Protein AF-A0A7V7CUY2-F1 (afdb_monomer_lite)

Foldseek 3Di:
DDDPPPDDPVRVVVVVCCVPPVVVVVVVVVVVVVVVVVVVVVVVVVVVVVVVVVVVVVVCCVVVVVVVVVVVVVVVLVVVVVVLVVVLVVVLVVVVVVVLVLQVVVLVFDQDQVRFVVSQVVAKDKFFAAADWDADPVQPFIDHDPVQPPPVPDDDDDDPDPVCNVPPDDDDDARGGDIDIDGQFQKKFWAFPQQWTPHIDGPDPQDDRDIDRVCQLCGDRVSHDNCSVVQVVADASDKDKADKDWDDFADPDDFAQTPVRCVVVVHDSDLCRGEPDFRRRSNYDYIWTWMKMKGFRDDPRDGRTMMMTTGTCSVSCSSPQFADSDPSGGDSTHDD

Structure (mmCIF, N/CA/C/O backbone):
data_AF-A0A7V7CUY2-F1
#
_entry.id   AF-A0A7V7CUY2-F1
#
loop_
_atom_site.group_PDB
_atom_site.id
_atom_site.type_symbol
_atom_site.label_atom_id
_atom_site.label_alt_id
_atom_site.label_comp_id
_atom_site.label_asym_id
_atom_site.label_entity_id
_atom_site.label_seq_id
_atom_site.pdbx_PDB_ins_code
_atom_site.Cartn_x
_atom_site.Cartn_y
_atom_site.Cartn_z
_atom_site.occupancy
_atom_site.B_iso_or_equiv
_atom_site.auth_seq_id
_atom_site.auth_comp_id
_atom_site.auth_asym_id
_atom_site.auth_atom_id
_atom_site.pdbx_PDB_model_num
ATOM 1 N N . MET A 1 1 ? 49.840 15.449 -120.517 1.00 37.75 1 MET A N 1
ATOM 2 C CA . MET A 1 1 ? 51.002 16.064 -119.841 1.00 37.75 1 MET A CA 1
ATOM 3 C C . MET A 1 1 ? 51.227 15.311 -118.534 1.00 37.75 1 MET A C 1
ATOM 5 O O . MET A 1 1 ? 50.649 15.634 -117.509 1.00 37.75 1 MET A O 1
ATOM 9 N N . THR A 1 2 ? 51.931 14.184 -118.629 1.00 39.72 2 THR A N 1
ATOM 10 C CA . THR A 1 2 ? 52.056 13.148 -117.592 1.00 39.72 2 THR A CA 1
ATOM 11 C C . THR A 1 2 ? 53.398 13.286 -116.884 1.00 39.72 2 THR A C 1
ATOM 13 O O . THR A 1 2 ? 54.435 12.914 -117.431 1.00 39.72 2 THR A O 1
ATOM 16 N N . LEU A 1 3 ? 53.385 13.822 -115.665 1.00 40.31 3 LEU A N 1
ATOM 17 C CA . LEU A 1 3 ? 54.569 13.924 -114.817 1.00 40.31 3 LEU A CA 1
ATOM 18 C C . LEU A 1 3 ? 54.798 12.575 -114.104 1.00 40.31 3 LEU A C 1
ATOM 20 O O . LEU A 1 3 ? 54.358 12.362 -112.978 1.00 40.31 3 LEU A O 1
ATOM 24 N N . HIS A 1 4 ? 55.465 11.627 -114.768 1.00 45.19 4 HIS A N 1
ATOM 25 C CA . HIS A 1 4 ? 55.911 10.381 -114.134 1.00 45.19 4 HIS A CA 1
ATOM 26 C C . HIS A 1 4 ? 57.086 10.664 -113.184 1.00 45.19 4 HIS A C 1
ATOM 28 O O . HIS A 1 4 ? 58.250 10.605 -113.577 1.00 45.19 4 HIS A O 1
ATOM 34 N N . HIS A 1 5 ? 56.797 10.925 -111.909 1.00 55.66 5 HIS A N 1
ATOM 35 C CA . HIS A 1 5 ? 57.797 10.795 -110.850 1.00 55.66 5 HIS A CA 1
ATOM 36 C C . HIS A 1 5 ? 58.125 9.303 -110.665 1.00 55.66 5 HIS A C 1
ATOM 38 O O . HIS A 1 5 ? 57.345 8.538 -110.095 1.00 55.66 5 HIS A O 1
ATOM 44 N N . ARG A 1 6 ? 59.275 8.853 -111.188 1.00 59.69 6 ARG A N 1
ATOM 45 C CA . ARG A 1 6 ? 59.788 7.492 -110.959 1.00 59.69 6 ARG A CA 1
ATOM 46 C C . ARG A 1 6 ? 60.284 7.377 -109.518 1.00 59.69 6 ARG A C 1
ATOM 48 O O . ARG A 1 6 ? 61.424 7.702 -109.207 1.00 59.69 6 ARG A O 1
ATOM 55 N N . VAL A 1 7 ? 59.411 6.892 -108.643 1.00 62.34 7 VAL A N 1
ATOM 56 C CA . VAL A 1 7 ? 59.736 6.495 -107.268 1.00 62.34 7 VAL A CA 1
ATOM 57 C C . VAL A 1 7 ? 60.851 5.434 -107.298 1.00 62.34 7 VAL A C 1
ATOM 59 O O . VAL A 1 7 ? 60.673 4.365 -107.889 1.00 62.34 7 VAL A O 1
ATOM 62 N N . GLY A 1 8 ? 62.008 5.731 -106.695 1.00 75.81 8 GLY A N 1
ATOM 63 C CA . GLY A 1 8 ? 63.162 4.822 -106.644 1.00 75.81 8 GLY A CA 1
ATOM 64 C C . GLY A 1 8 ? 62.861 3.507 -105.906 1.00 75.81 8 GLY A C 1
ATOM 65 O O . GLY A 1 8 ? 62.002 3.462 -105.028 1.00 75.81 8 GLY A O 1
ATOM 66 N N . ILE A 1 9 ? 63.583 2.425 -106.232 1.00 76.25 9 ILE A N 1
ATOM 67 C CA . ILE A 1 9 ? 63.373 1.067 -105.673 1.00 76.25 9 ILE A CA 1
ATOM 68 C C . ILE A 1 9 ? 63.344 1.054 -104.133 1.00 76.25 9 ILE A C 1
ATOM 70 O O . ILE A 1 9 ? 62.502 0.379 -103.542 1.00 76.25 9 ILE A O 1
ATOM 74 N N . ARG A 1 10 ? 64.190 1.862 -103.476 1.00 77.00 10 ARG A N 1
ATOM 75 C CA . ARG A 1 10 ? 64.196 2.023 -102.009 1.00 77.00 10 ARG A CA 1
ATOM 76 C C . ARG A 1 10 ? 62.855 2.535 -101.472 1.00 77.00 10 ARG A C 1
ATOM 78 O O . ARG A 1 10 ? 62.354 2.001 -100.493 1.00 77.00 10 ARG A O 1
ATOM 85 N N . ALA A 1 11 ? 62.238 3.508 -102.139 1.00 80.44 11 ALA A N 1
ATOM 86 C CA . ALA A 1 11 ? 60.949 4.055 -101.726 1.00 80.44 11 ALA A CA 1
ATOM 87 C C . ALA A 1 11 ? 59.787 3.068 -101.957 1.00 80.44 11 ALA A C 1
ATOM 89 O O . ALA A 1 11 ? 58.874 3.021 -101.141 1.00 80.44 11 ALA A O 1
ATOM 90 N N . LYS A 1 12 ? 59.843 2.211 -102.991 1.00 79.75 12 LYS A N 1
ATOM 91 C CA . LYS A 1 12 ? 58.858 1.124 -103.186 1.00 79.75 12 LYS A CA 1
ATOM 92 C C . LYS A 1 12 ? 58.955 0.036 -102.109 1.00 79.75 12 LYS A C 1
ATOM 94 O O . LYS A 1 12 ? 57.924 -0.415 -101.619 1.00 79.75 12 LYS A O 1
ATOM 99 N N . LEU A 1 13 ? 60.172 -0.358 -101.720 1.00 80.56 13 LEU A N 1
ATOM 100 C CA . LEU A 1 13 ? 60.393 -1.322 -100.632 1.00 80.56 13 LEU A CA 1
ATOM 101 C C . LEU A 1 13 ? 59.949 -0.761 -99.272 1.00 80.56 13 LEU A C 1
ATOM 103 O O . LEU A 1 13 ? 59.280 -1.464 -98.519 1.00 80.56 13 LEU A O 1
ATOM 107 N N . ILE A 1 14 ? 60.244 0.516 -98.992 1.00 83.88 14 ILE A N 1
ATOM 108 C CA . ILE A 1 14 ? 59.752 1.216 -97.793 1.00 83.88 14 ILE A CA 1
ATOM 109 C C . ILE A 1 14 ? 58.218 1.281 -97.797 1.00 83.88 14 ILE A C 1
ATOM 111 O O . ILE A 1 14 ? 57.601 0.992 -96.778 1.00 83.88 14 ILE A O 1
ATOM 115 N N . LEU A 1 15 ? 57.588 1.588 -98.937 1.00 85.06 15 LEU A N 1
ATOM 116 C CA . LEU A 1 15 ? 56.128 1.652 -99.050 1.00 85.06 15 LEU A CA 1
ATOM 117 C C . LEU A 1 15 ? 55.466 0.294 -98.771 1.00 85.06 15 LEU A C 1
ATOM 119 O O . LEU A 1 15 ? 54.520 0.233 -97.993 1.00 85.06 15 LEU A O 1
ATOM 123 N N . ILE A 1 16 ? 55.978 -0.796 -99.353 1.00 85.69 16 ILE A N 1
ATOM 124 C CA . ILE A 1 16 ? 55.469 -2.158 -99.111 1.00 85.69 16 ILE A CA 1
ATOM 125 C C . ILE A 1 16 ? 55.647 -2.559 -97.640 1.00 85.69 16 ILE A C 1
ATOM 127 O O . ILE A 1 16 ? 54.729 -3.119 -97.043 1.00 85.69 16 ILE A O 1
ATOM 131 N N . PHE A 1 17 ? 56.790 -2.232 -97.028 1.00 88.44 17 PHE A N 1
ATOM 132 C CA . PHE A 1 17 ? 57.025 -2.474 -95.603 1.00 88.44 17 PHE A CA 1
ATOM 133 C C . PHE A 1 17 ? 56.037 -1.698 -94.720 1.00 88.44 17 PHE A C 1
ATOM 135 O O . PHE A 1 17 ? 55.445 -2.268 -93.803 1.00 88.44 17 PHE A O 1
ATOM 142 N N . VAL A 1 18 ? 55.794 -0.419 -95.023 1.00 87.69 18 VAL A N 1
ATOM 143 C CA . VAL A 1 18 ? 54.805 0.402 -94.311 1.00 87.69 18 VAL A CA 1
ATOM 144 C C . VAL A 1 18 ? 53.401 -0.189 -94.451 1.00 87.69 18 VAL A C 1
ATOM 146 O O . VAL A 1 18 ? 52.684 -0.301 -93.460 1.00 87.69 18 VAL A O 1
ATOM 149 N N . LEU A 1 19 ? 53.027 -0.634 -95.649 1.00 88.31 19 LEU A N 1
ATOM 150 C CA . LEU A 1 19 ? 51.681 -1.124 -95.944 1.00 88.31 19 LEU A CA 1
ATOM 151 C C . LEU A 1 19 ? 51.395 -2.498 -95.316 1.00 88.31 19 LEU A C 1
ATOM 153 O O . LEU A 1 19 ? 50.297 -2.719 -94.819 1.00 88.31 19 LEU A O 1
ATOM 157 N N . ILE A 1 20 ? 52.384 -3.399 -95.281 1.00 88.94 20 ILE A N 1
ATOM 158 C CA . ILE A 1 20 ? 52.226 -4.761 -94.737 1.00 88.94 20 ILE A CA 1
ATOM 159 C C . ILE A 1 20 ? 52.474 -4.825 -93.225 1.00 88.94 20 ILE A C 1
ATOM 161 O O . ILE A 1 20 ? 51.866 -5.645 -92.540 1.00 88.94 20 ILE A O 1
ATOM 165 N N . LYS A 1 21 ? 53.382 -4.007 -92.678 1.00 89.94 21 LYS A N 1
ATOM 166 C CA . LYS A 1 21 ? 53.767 -4.083 -91.256 1.00 89.94 21 LYS A CA 1
ATOM 167 C C . LYS A 1 21 ? 53.279 -2.893 -90.446 1.00 89.94 21 LYS A C 1
ATOM 169 O O . LYS A 1 21 ? 52.635 -3.097 -89.424 1.00 89.94 21 LYS A O 1
ATOM 174 N N . VAL A 1 22 ? 53.578 -1.669 -90.879 1.00 90.00 22 VAL A N 1
ATOM 175 C CA . VAL A 1 22 ? 53.345 -0.467 -90.058 1.00 90.00 22 VAL A CA 1
ATOM 176 C C . VAL A 1 22 ? 51.855 -0.146 -89.949 1.00 90.00 22 VAL A C 1
ATOM 178 O O . VAL A 1 22 ? 51.365 0.063 -88.843 1.00 90.00 22 VAL A O 1
ATOM 181 N N . ILE A 1 23 ? 51.115 -0.163 -91.062 1.00 90.38 23 ILE A N 1
ATOM 182 C CA . ILE A 1 23 ? 49.674 0.129 -91.061 1.00 90.38 23 ILE A CA 1
ATOM 183 C C . ILE A 1 23 ? 48.893 -0.907 -90.230 1.00 90.38 23 ILE A C 1
ATOM 185 O O . ILE A 1 23 ? 48.158 -0.487 -89.335 1.00 90.38 23 ILE A O 1
ATOM 189 N N . PRO A 1 24 ? 49.063 -2.234 -90.420 1.00 92.19 24 PRO A N 1
ATOM 190 C CA . PRO A 1 24 ? 48.364 -3.219 -89.595 1.00 92.19 24 PRO A CA 1
ATOM 191 C C . PRO A 1 24 ? 48.727 -3.129 -88.111 1.00 92.19 24 PRO A C 1
ATOM 193 O O . PRO A 1 24 ? 47.848 -3.270 -87.267 1.00 92.19 24 PRO A O 1
ATOM 196 N N . LEU A 1 25 ? 49.990 -2.838 -87.777 1.00 92.25 25 LEU A N 1
ATOM 197 C CA . LEU A 1 25 ? 50.420 -2.666 -86.388 1.00 92.25 25 LEU A CA 1
ATOM 198 C C . LEU A 1 25 ? 49.761 -1.441 -85.732 1.00 92.25 25 LEU A C 1
ATOM 200 O O . LEU A 1 25 ? 49.291 -1.539 -84.602 1.00 92.25 25 LEU A O 1
ATOM 204 N N . LEU A 1 26 ? 49.677 -0.308 -86.438 1.00 91.19 26 LEU A N 1
ATOM 205 C CA . LEU A 1 26 ? 48.997 0.896 -85.947 1.00 91.19 26 LEU A CA 1
ATOM 206 C C . LEU A 1 26 ? 47.483 0.686 -85.802 1.00 91.19 26 LEU A C 1
ATOM 208 O O . LEU A 1 26 ? 46.893 1.160 -84.832 1.00 91.19 26 LEU A O 1
ATOM 212 N N . LEU A 1 27 ? 46.857 -0.057 -86.721 1.00 91.88 27 LEU A N 1
ATOM 213 C CA . LEU A 1 27 ? 45.443 -0.430 -86.619 1.00 91.88 27 LEU A CA 1
ATOM 214 C C . LEU A 1 27 ? 45.184 -1.351 -85.421 1.00 91.88 27 LEU A C 1
ATOM 216 O O . LEU A 1 27 ? 44.232 -1.120 -84.678 1.00 91.88 27 LEU A O 1
ATOM 220 N N . LEU A 1 28 ? 46.047 -2.346 -85.190 1.00 92.25 28 LEU A N 1
ATOM 221 C CA . LEU A 1 28 ? 45.974 -3.216 -84.013 1.00 92.25 28 LEU A CA 1
ATOM 222 C C . LEU A 1 28 ? 46.187 -2.431 -82.717 1.00 92.25 28 LEU A C 1
ATOM 224 O O . LEU A 1 28 ? 45.439 -2.631 -81.764 1.00 92.25 28 LEU A O 1
ATOM 228 N N . ALA A 1 29 ? 47.146 -1.503 -82.690 1.00 92.31 29 ALA A N 1
ATOM 229 C CA . ALA A 1 29 ? 47.368 -0.625 -81.545 1.00 92.31 29 ALA A CA 1
ATOM 230 C C . ALA A 1 29 ? 46.142 0.262 -81.265 1.00 92.31 29 ALA A C 1
ATOM 232 O O . ALA A 1 29 ? 45.712 0.373 -80.119 1.00 92.31 29 ALA A O 1
ATOM 233 N N . GLY A 1 30 ? 45.526 0.837 -82.304 1.00 92.69 30 GLY A N 1
ATOM 234 C CA . GLY A 1 30 ? 44.301 1.632 -82.177 1.00 92.69 30 GLY A CA 1
ATOM 235 C C . GLY A 1 30 ? 43.088 0.812 -81.726 1.00 92.69 30 GLY A C 1
ATOM 236 O O . GLY A 1 30 ? 42.302 1.276 -80.898 1.00 92.69 30 GLY A O 1
ATOM 237 N N . PHE A 1 31 ? 42.946 -0.419 -82.224 1.00 94.56 31 PHE A N 1
ATOM 238 C CA . PHE A 1 31 ? 41.909 -1.354 -81.784 1.00 94.56 31 PHE A CA 1
ATOM 239 C C . PHE A 1 31 ? 42.102 -1.755 -80.319 1.00 94.56 31 PHE A C 1
ATOM 241 O O . PHE A 1 31 ? 41.162 -1.650 -79.536 1.00 94.56 31 PHE A O 1
ATOM 248 N N . ALA A 1 32 ? 43.322 -2.138 -79.931 1.00 93.50 32 ALA A N 1
ATOM 249 C CA . ALA A 1 32 ? 43.659 -2.486 -78.554 1.00 93.50 32 ALA A CA 1
ATOM 250 C C . ALA A 1 32 ? 43.428 -1.305 -77.600 1.00 93.50 32 ALA A C 1
ATOM 252 O O . ALA A 1 32 ? 42.868 -1.487 -76.524 1.00 93.50 32 ALA A O 1
ATOM 253 N N . TRP A 1 33 ? 43.773 -0.082 -78.016 1.00 93.31 33 TRP A N 1
ATOM 254 C CA . TRP A 1 33 ? 43.511 1.133 -77.244 1.00 93.31 33 TRP A CA 1
ATOM 255 C C . TRP A 1 33 ? 42.011 1.379 -77.036 1.00 93.31 33 TRP A C 1
ATOM 257 O O . TRP A 1 33 ? 41.574 1.623 -75.913 1.00 93.31 33 TRP A O 1
ATOM 267 N N . LYS A 1 34 ? 41.195 1.265 -78.095 1.00 93.12 34 LYS A N 1
ATOM 268 C CA . LYS A 1 34 ? 39.731 1.380 -77.978 1.00 93.12 34 LYS A CA 1
ATOM 269 C C . LYS A 1 34 ? 39.133 0.278 -77.106 1.00 93.12 34 LYS A C 1
ATOM 271 O O . LYS A 1 34 ? 38.266 0.573 -76.289 1.00 93.12 34 LYS A O 1
ATOM 276 N N . ALA A 1 35 ? 39.601 -0.960 -77.255 1.00 89.94 35 ALA A N 1
ATOM 277 C CA . ALA A 1 35 ? 39.162 -2.087 -76.438 1.00 89.94 35 ALA A CA 1
ATOM 278 C C . ALA A 1 35 ? 39.508 -1.874 -74.956 1.00 89.94 35 ALA A C 1
ATOM 280 O O . ALA A 1 35 ? 38.660 -2.103 -74.098 1.00 89.94 35 ALA A O 1
ATOM 281 N N . GLN A 1 36 ? 40.703 -1.356 -74.659 1.00 91.00 36 GLN A N 1
ATOM 282 C CA . GLN A 1 36 ? 41.127 -1.032 -73.298 1.00 91.00 36 GLN A CA 1
ATOM 283 C C . GLN A 1 36 ? 40.290 0.099 -72.688 1.00 91.00 36 GLN A C 1
ATOM 285 O O . GLN A 1 36 ? 39.872 -0.012 -71.540 1.00 91.00 36 GLN A O 1
ATOM 290 N N . LEU A 1 37 ? 40.005 1.167 -73.445 1.00 91.25 37 LEU A N 1
ATOM 291 C CA . LEU A 1 37 ? 39.146 2.264 -72.983 1.00 91.25 37 LEU A CA 1
ATOM 292 C C . LEU A 1 37 ? 37.708 1.799 -72.720 1.00 91.25 37 LEU A C 1
ATOM 294 O O . LEU A 1 37 ? 37.117 2.188 -71.715 1.00 91.25 37 LEU A O 1
ATOM 298 N N . TRP A 1 38 ? 37.156 0.954 -73.594 1.00 92.00 38 TRP A N 1
ATOM 299 C CA . TRP A 1 38 ? 35.817 0.391 -73.420 1.00 92.00 38 TRP A CA 1
ATOM 300 C C . TRP A 1 38 ? 35.745 -0.544 -72.208 1.00 92.00 38 TRP A C 1
ATOM 302 O O . TRP A 1 38 ? 34.853 -0.403 -71.375 1.00 92.00 38 TRP A O 1
ATOM 312 N N . LEU A 1 39 ? 36.721 -1.445 -72.058 1.00 90.44 39 LEU A N 1
ATOM 313 C CA . LEU A 1 39 ? 36.801 -2.346 -70.910 1.00 90.44 39 LEU A CA 1
ATOM 314 C C . LEU A 1 39 ? 36.972 -1.569 -69.600 1.00 90.44 39 LEU A C 1
ATOM 316 O O . LEU A 1 39 ? 36.293 -1.868 -68.623 1.00 90.44 39 LEU A O 1
ATOM 320 N N . ALA A 1 40 ? 37.837 -0.552 -69.579 1.00 87.62 40 ALA A N 1
ATOM 321 C CA . ALA A 1 40 ? 38.036 0.296 -68.408 1.00 87.62 40 ALA A CA 1
ATOM 322 C C . ALA A 1 40 ? 36.750 1.042 -68.019 1.00 87.62 40 ALA A C 1
ATOM 324 O O . ALA A 1 40 ? 36.415 1.088 -66.837 1.00 87.62 40 ALA A O 1
ATOM 325 N N . ALA A 1 41 ? 36.007 1.574 -68.996 1.00 89.56 41 ALA A N 1
ATOM 326 C CA . ALA A 1 41 ? 34.723 2.225 -68.751 1.00 89.56 41 ALA A CA 1
ATOM 327 C C . ALA A 1 41 ? 33.687 1.244 -68.174 1.00 89.56 41 ALA A C 1
ATOM 329 O O . ALA A 1 41 ? 33.095 1.531 -67.136 1.00 89.56 41 ALA A O 1
ATOM 330 N N . GLN A 1 42 ? 33.544 0.057 -68.776 1.00 91.19 42 GLN A N 1
ATOM 331 C CA . GLN A 1 42 ? 32.582 -0.956 -68.336 1.00 91.19 42 GLN A CA 1
ATOM 332 C C . GLN A 1 42 ? 32.910 -1.517 -66.945 1.00 91.19 42 GLN A C 1
ATOM 334 O O . GLN A 1 42 ? 32.024 -1.689 -66.110 1.00 91.19 42 GLN A O 1
ATOM 339 N N . VAL A 1 43 ? 34.187 -1.808 -66.674 1.00 90.06 43 VAL A N 1
ATOM 340 C CA . VAL A 1 43 ? 34.638 -2.289 -65.360 1.00 90.06 43 VAL A CA 1
ATOM 341 C C . VAL A 1 43 ? 34.445 -1.203 -64.306 1.00 90.06 43 VAL A C 1
ATOM 343 O O . VAL A 1 43 ? 33.954 -1.509 -63.226 1.00 90.06 43 VAL A O 1
ATOM 346 N N . SER A 1 44 ? 34.769 0.055 -64.616 1.00 90.81 44 SER A N 1
ATOM 347 C CA . SER A 1 44 ? 34.552 1.180 -63.700 1.00 90.81 44 SER A CA 1
ATOM 348 C C . SER A 1 44 ? 33.074 1.333 -63.336 1.00 90.81 44 SER A C 1
ATOM 350 O O . SER A 1 44 ? 32.733 1.381 -62.156 1.00 90.81 44 SER A O 1
ATOM 352 N N . GLU A 1 45 ? 32.180 1.320 -64.327 1.00 91.25 45 GLU A N 1
ATOM 353 C CA . GLU A 1 45 ? 30.737 1.429 -64.104 1.00 91.25 45 GLU A CA 1
ATOM 354 C C . GLU A 1 45 ? 30.192 0.258 -63.276 1.00 91.25 45 GLU A C 1
ATOM 356 O O . GLU A 1 45 ? 29.482 0.472 -62.291 1.00 91.25 45 GLU A O 1
ATOM 361 N N . ASN A 1 46 ? 30.600 -0.973 -63.599 1.00 90.06 46 ASN A N 1
ATOM 362 C CA . ASN A 1 46 ?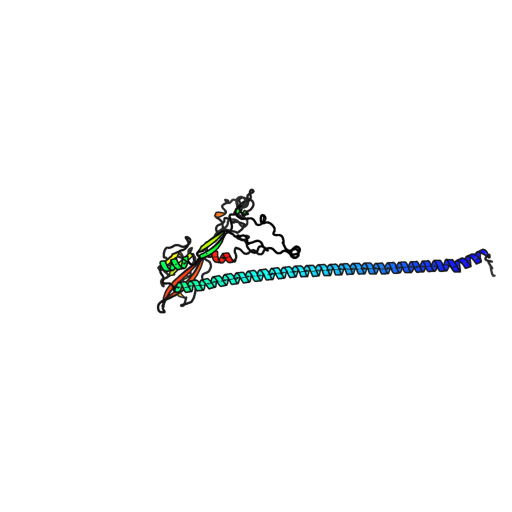 30.221 -2.163 -62.839 1.00 90.06 46 ASN A CA 1
ATOM 363 C C . ASN A 1 46 ? 30.739 -2.119 -61.393 1.00 90.06 46 ASN A C 1
ATOM 365 O O . ASN A 1 46 ? 30.003 -2.465 -60.472 1.00 90.06 46 ASN A O 1
ATOM 369 N N . VAL A 1 47 ? 31.981 -1.677 -61.166 1.00 88.06 47 VAL A N 1
ATOM 370 C CA . VAL A 1 47 ? 32.569 -1.555 -59.820 1.00 88.06 47 VAL A CA 1
ATOM 371 C C . VAL A 1 47 ? 31.858 -0.468 -59.014 1.00 88.06 47 VAL A C 1
ATOM 373 O O . VAL A 1 47 ? 31.555 -0.682 -57.839 1.00 88.06 47 VAL A O 1
ATOM 376 N N . ILE A 1 48 ? 31.528 0.672 -59.629 1.00 90.69 48 ILE A N 1
ATOM 377 C CA . ILE A 1 48 ? 30.769 1.751 -58.981 1.00 90.69 48 ILE A CA 1
ATOM 378 C C . ILE A 1 48 ? 29.356 1.271 -58.627 1.00 90.69 48 ILE A C 1
ATOM 380 O O . ILE A 1 48 ? 28.909 1.476 -57.496 1.00 90.69 48 ILE A O 1
ATOM 384 N N . GLY A 1 49 ? 28.669 0.600 -59.557 1.00 89.88 49 GLY A N 1
ATOM 385 C CA . GLY A 1 49 ? 27.337 0.032 -59.338 1.00 89.88 49 GLY A CA 1
ATOM 386 C C . GLY A 1 49 ? 27.329 -1.037 -58.244 1.00 89.88 49 GLY A C 1
ATOM 387 O O . GLY A 1 49 ? 26.519 -0.975 -57.323 1.00 89.88 49 GLY A O 1
ATOM 388 N N . MET A 1 50 ? 28.288 -1.965 -58.275 1.00 88.88 50 MET A N 1
ATOM 389 C CA . MET A 1 50 ? 28.451 -2.997 -57.249 1.00 88.88 50 MET A CA 1
ATOM 390 C C . MET A 1 50 ? 28.739 -2.380 -55.873 1.00 88.88 50 MET A C 1
ATOM 392 O O . MET A 1 50 ? 28.133 -2.787 -54.886 1.00 88.88 50 MET A O 1
ATOM 396 N N . THR A 1 51 ? 29.605 -1.364 -55.797 1.00 91.19 51 THR A N 1
ATOM 397 C CA . THR A 1 51 ? 29.911 -0.659 -54.539 1.00 91.19 51 THR A CA 1
ATOM 398 C C . THR A 1 51 ? 28.684 0.062 -53.986 1.00 91.19 51 THR A C 1
ATOM 400 O O . THR A 1 51 ? 28.430 0.006 -52.782 1.00 91.19 51 THR A O 1
ATOM 403 N N . ARG A 1 52 ? 27.887 0.702 -54.852 1.00 92.25 52 ARG A N 1
ATOM 404 C CA . ARG A 1 52 ? 26.629 1.352 -54.460 1.00 92.25 52 ARG A CA 1
ATOM 405 C C . ARG A 1 52 ? 25.622 0.336 -53.923 1.00 92.25 52 ARG A C 1
ATOM 407 O O . ARG A 1 52 ? 25.115 0.540 -52.828 1.00 92.25 52 ARG A O 1
ATOM 414 N N . ASN A 1 53 ? 25.407 -0.771 -54.633 1.00 93.31 53 ASN A N 1
ATOM 415 C CA . ASN A 1 53 ? 24.475 -1.820 -54.213 1.00 93.31 53 ASN A CA 1
ATOM 416 C C . ASN A 1 53 ? 24.922 -2.500 -52.910 1.00 93.31 53 ASN A C 1
ATOM 418 O O . ASN A 1 53 ? 24.092 -2.792 -52.053 1.00 93.31 53 ASN A O 1
ATOM 422 N N . MET A 1 54 ? 26.228 -2.736 -52.728 1.00 90.44 54 MET A N 1
ATOM 423 C CA . MET A 1 54 ? 26.769 -3.261 -51.467 1.00 90.44 54 MET A CA 1
ATOM 424 C C . MET A 1 54 ? 26.528 -2.292 -50.312 1.00 90.44 54 MET A C 1
ATOM 426 O O . MET A 1 54 ? 26.115 -2.726 -49.239 1.00 90.44 54 MET A O 1
ATOM 430 N N . ARG A 1 55 ? 26.744 -0.988 -50.528 1.00 92.56 55 ARG A N 1
ATOM 431 C CA . ARG A 1 55 ? 26.463 0.038 -49.520 1.00 92.56 55 ARG A CA 1
ATOM 432 C C . ARG A 1 55 ? 24.976 0.102 -49.180 1.00 92.56 55 ARG A C 1
ATOM 434 O O . ARG A 1 55 ? 24.640 0.084 -48.006 1.00 92.56 55 ARG A O 1
ATOM 441 N N . GLU A 1 56 ? 24.104 0.119 -50.182 1.00 94.00 56 GLU A N 1
ATOM 442 C CA . GLU A 1 56 ? 22.650 0.129 -49.993 1.00 94.00 56 GLU A CA 1
ATOM 443 C C . GLU A 1 56 ? 22.173 -1.125 -49.249 1.00 94.00 56 GLU A C 1
ATOM 445 O O . GLU A 1 56 ? 21.422 -1.028 -48.285 1.00 94.00 56 GLU A O 1
ATOM 450 N N . THR A 1 57 ? 22.678 -2.305 -49.617 1.00 92.62 57 THR A N 1
ATOM 451 C CA . THR A 1 57 ? 22.364 -3.560 -48.917 1.00 92.62 57 THR A CA 1
ATOM 452 C C . THR A 1 57 ? 22.858 -3.524 -47.472 1.00 92.62 57 THR A C 1
ATOM 454 O O . THR A 1 57 ? 22.131 -3.930 -46.568 1.00 92.62 57 THR A O 1
ATOM 457 N N . ALA A 1 58 ? 24.071 -3.020 -47.231 1.00 89.88 58 ALA A N 1
ATOM 458 C CA . ALA A 1 58 ? 24.608 -2.870 -45.883 1.00 89.88 58 ALA A CA 1
ATOM 459 C C . ALA A 1 58 ? 23.772 -1.890 -45.047 1.00 89.88 58 ALA A C 1
ATOM 461 O O . ALA A 1 58 ? 23.479 -2.189 -43.894 1.00 89.88 58 ALA A O 1
ATOM 462 N N . GLU A 1 59 ? 23.341 -0.765 -45.624 1.00 92.31 59 GLU A N 1
ATOM 463 C CA . GLU A 1 59 ? 22.460 0.209 -44.970 1.00 92.31 59 GLU A CA 1
ATOM 464 C C . GLU A 1 59 ? 21.078 -0.396 -44.670 1.00 92.31 59 GLU A C 1
ATOM 466 O O . GLU A 1 59 ? 20.587 -0.258 -43.551 1.00 92.31 59 GLU A O 1
ATOM 471 N N . ILE A 1 60 ? 20.477 -1.135 -45.610 1.00 92.06 60 ILE A N 1
ATOM 472 C CA . ILE A 1 60 ? 19.195 -1.829 -45.408 1.00 92.06 60 ILE A CA 1
ATOM 473 C C . ILE A 1 60 ? 19.316 -2.870 -44.296 1.00 92.06 60 ILE A C 1
ATOM 475 O O . ILE A 1 60 ? 18.511 -2.849 -43.370 1.00 92.06 60 ILE A O 1
ATOM 479 N N . VAL A 1 61 ? 20.319 -3.752 -44.354 1.00 92.19 61 VAL A N 1
ATOM 480 C CA . VAL A 1 61 ? 20.520 -4.809 -43.351 1.00 92.19 61 VAL A CA 1
ATOM 481 C C . VAL A 1 61 ? 20.830 -4.207 -41.986 1.00 92.19 61 VAL A C 1
ATOM 483 O O . VAL A 1 61 ? 20.274 -4.660 -40.986 1.00 92.19 61 VAL A O 1
ATOM 486 N N . ALA A 1 62 ? 21.679 -3.179 -41.918 1.00 89.44 62 ALA A N 1
ATOM 487 C CA . ALA A 1 62 ? 21.994 -2.508 -40.663 1.00 89.44 62 ALA A CA 1
ATOM 488 C C . ALA A 1 62 ? 20.743 -1.861 -40.057 1.00 89.44 62 ALA A C 1
ATOM 490 O O . ALA A 1 62 ? 20.438 -2.103 -38.888 1.00 89.44 62 ALA A O 1
ATOM 491 N N . ASN A 1 63 ? 19.976 -1.107 -40.850 1.00 91.00 63 ASN A N 1
ATOM 492 C CA . ASN A 1 63 ? 18.770 -0.431 -40.378 1.00 91.00 63 ASN A CA 1
ATOM 493 C C . ASN A 1 63 ? 17.660 -1.424 -40.010 1.00 91.00 63 ASN A C 1
ATOM 495 O O . ASN A 1 63 ? 17.025 -1.266 -38.968 1.00 91.00 63 ASN A O 1
ATOM 499 N N . SER A 1 64 ? 17.443 -2.474 -40.808 1.00 90.81 64 SER A N 1
ATOM 500 C CA . SER A 1 64 ? 16.416 -3.483 -40.534 1.00 90.81 64 SER A CA 1
ATOM 501 C C . SER A 1 64 ? 16.765 -4.328 -39.315 1.00 90.81 64 SER A C 1
ATOM 503 O O . SER A 1 64 ? 15.896 -4.599 -38.494 1.00 90.81 64 SER A O 1
ATOM 505 N N . THR A 1 65 ? 18.032 -4.726 -39.167 1.00 90.62 65 THR A N 1
ATOM 506 C CA . THR A 1 65 ? 18.483 -5.535 -38.025 1.00 90.62 65 THR A CA 1
ATOM 507 C C . THR A 1 65 ? 18.460 -4.716 -36.746 1.00 90.62 65 THR A C 1
ATOM 509 O O . THR A 1 65 ? 17.961 -5.195 -35.732 1.00 90.62 65 THR A O 1
ATOM 512 N N . THR A 1 66 ? 18.929 -3.466 -36.797 1.00 91.62 66 THR A N 1
ATOM 513 C CA . THR A 1 66 ? 18.880 -2.562 -35.642 1.00 91.62 66 THR A CA 1
ATOM 514 C C . THR A 1 66 ? 17.435 -2.293 -35.245 1.00 91.62 66 THR A C 1
ATOM 516 O O . THR A 1 66 ? 17.091 -2.496 -34.089 1.00 91.62 66 THR A O 1
ATOM 519 N N . GLY A 1 67 ? 16.565 -1.939 -36.198 1.00 91.88 67 GLY A N 1
ATOM 520 C CA . GLY A 1 67 ? 15.149 -1.689 -35.923 1.00 91.88 67 GLY A CA 1
ATOM 521 C C . GLY A 1 67 ? 14.399 -2.922 -35.407 1.00 91.88 67 GLY A C 1
ATOM 522 O O . GLY A 1 67 ? 13.567 -2.811 -34.509 1.00 91.88 67 GLY A O 1
ATOM 523 N N . ALA A 1 68 ? 14.700 -4.113 -35.931 1.00 91.50 68 ALA A N 1
ATOM 524 C CA . ALA A 1 68 ? 14.119 -5.359 -35.434 1.00 91.50 68 ALA A CA 1
ATOM 525 C C . ALA A 1 68 ? 14.614 -5.696 -34.020 1.00 91.50 68 ALA A C 1
ATOM 527 O O . ALA A 1 68 ? 13.818 -6.125 -33.188 1.00 91.50 68 ALA A O 1
ATOM 528 N N . ALA A 1 69 ? 15.900 -5.476 -33.734 1.00 93.12 69 ALA A N 1
ATOM 529 C CA . ALA A 1 69 ? 16.479 -5.710 -32.416 1.00 93.12 69 ALA A CA 1
ATOM 530 C C . ALA A 1 69 ? 15.938 -4.728 -31.370 1.00 93.12 69 ALA A C 1
ATOM 532 O O . ALA A 1 69 ? 15.551 -5.164 -30.289 1.00 93.12 69 ALA A O 1
ATOM 533 N N . THR A 1 70 ? 15.848 -3.430 -31.690 1.00 92.75 70 THR A N 1
ATOM 534 C CA . THR A 1 70 ? 15.249 -2.435 -30.786 1.00 92.75 70 THR A CA 1
ATOM 535 C C . THR A 1 70 ? 13.792 -2.773 -30.521 1.00 92.75 70 THR A C 1
ATOM 537 O O . THR A 1 70 ? 13.393 -2.851 -29.368 1.00 92.75 70 THR A O 1
ATOM 540 N N . LYS A 1 71 ? 13.023 -3.101 -31.567 1.00 94.12 71 LYS A N 1
ATOM 541 C CA . LYS A 1 71 ? 11.624 -3.499 -31.409 1.00 94.12 71 LYS A CA 1
ATOM 542 C C . LYS A 1 71 ? 11.470 -4.746 -30.537 1.00 94.12 71 LYS A C 1
ATOM 544 O O . LYS A 1 71 ? 10.615 -4.766 -29.664 1.00 94.12 71 LYS A O 1
ATOM 549 N N . ALA A 1 72 ? 12.293 -5.772 -30.748 1.00 94.12 72 ALA A N 1
ATOM 550 C CA . ALA A 1 72 ? 12.243 -6.987 -29.940 1.00 94.12 72 ALA A CA 1
ATOM 551 C C . ALA A 1 72 ? 12.587 -6.719 -28.463 1.00 94.12 72 ALA A C 1
ATOM 553 O O . ALA A 1 72 ? 11.968 -7.306 -27.578 1.00 94.12 72 ALA A O 1
ATOM 554 N N . LEU A 1 73 ? 13.549 -5.829 -28.193 1.00 91.12 73 LEU A N 1
ATOM 555 C CA . LEU A 1 73 ? 13.891 -5.401 -26.834 1.00 91.12 73 LEU A CA 1
ATOM 556 C C . LEU A 1 73 ? 12.756 -4.598 -26.189 1.00 91.12 73 LEU A C 1
ATOM 558 O O . LEU A 1 73 ? 12.399 -4.879 -25.046 1.00 91.12 73 LEU A O 1
ATOM 562 N N . ASP A 1 74 ? 12.169 -3.654 -26.923 1.00 92.50 74 ASP A N 1
ATOM 563 C CA . ASP A 1 74 ? 11.054 -2.828 -26.454 1.00 92.50 74 ASP A CA 1
ATOM 564 C C . ASP A 1 74 ? 9.814 -3.684 -26.157 1.00 92.50 74 ASP A C 1
ATOM 566 O O . ASP A 1 74 ? 9.194 -3.541 -25.102 1.00 92.50 74 ASP A O 1
ATOM 570 N N . ASP A 1 75 ? 9.479 -4.621 -27.050 1.00 94.88 75 ASP A N 1
ATOM 571 C CA . ASP A 1 75 ? 8.362 -5.550 -26.870 1.00 94.88 75 ASP A CA 1
ATOM 572 C C . ASP A 1 75 ? 8.579 -6.448 -25.640 1.00 94.88 75 ASP A C 1
ATOM 574 O O . ASP A 1 75 ? 7.677 -6.576 -24.812 1.00 94.88 75 ASP A O 1
ATOM 578 N N . ALA A 1 76 ? 9.786 -6.996 -25.458 1.00 91.19 76 ALA A N 1
ATOM 579 C CA . ALA A 1 76 ? 10.115 -7.821 -24.296 1.00 91.19 76 ALA A CA 1
ATOM 580 C C . ALA A 1 76 ? 10.092 -7.030 -22.974 1.00 91.19 76 ALA A C 1
ATOM 582 O O . ALA A 1 76 ? 9.626 -7.537 -21.948 1.00 91.19 76 ALA A O 1
ATOM 583 N N . ALA A 1 77 ? 10.580 -5.784 -22.978 1.00 89.25 77 ALA A N 1
ATOM 584 C CA . ALA A 1 77 ? 10.533 -4.906 -21.811 1.00 89.25 77 ALA A CA 1
ATOM 585 C C . ALA A 1 77 ? 9.085 -4.560 -21.440 1.00 89.25 77 ALA A C 1
ATOM 587 O O . ALA A 1 77 ? 8.704 -4.675 -20.271 1.00 89.25 77 ALA A O 1
ATOM 588 N N . ARG A 1 78 ? 8.264 -4.210 -22.437 1.00 92.50 78 ARG A N 1
ATOM 589 C CA . ARG A 1 78 ? 6.836 -3.934 -22.262 1.00 92.50 78 ARG A CA 1
ATOM 590 C C . ARG A 1 78 ? 6.098 -5.134 -21.676 1.00 92.50 78 ARG A C 1
ATOM 592 O O . ARG A 1 78 ? 5.462 -4.985 -20.639 1.00 92.50 78 ARG A O 1
ATOM 599 N N . GLU A 1 79 ? 6.231 -6.317 -22.273 1.00 94.06 79 GLU A N 1
ATOM 600 C CA . GLU A 1 79 ? 5.565 -7.532 -21.784 1.00 94.06 79 GLU A CA 1
ATOM 601 C C . GLU A 1 79 ? 5.988 -7.867 -20.344 1.00 94.06 79 GLU A C 1
ATOM 603 O O . GLU A 1 79 ? 5.161 -8.221 -19.500 1.00 94.06 79 GLU A O 1
ATOM 608 N N . SER A 1 80 ? 7.274 -7.699 -20.016 1.00 89.50 80 SER A N 1
ATOM 609 C CA . SER A 1 80 ? 7.763 -7.919 -18.653 1.00 89.50 80 SER A CA 1
ATOM 610 C C . SER A 1 80 ? 7.140 -6.951 -17.641 1.00 89.50 80 SER A C 1
ATOM 612 O O . SER A 1 80 ? 6.816 -7.375 -16.528 1.00 89.50 80 SER A O 1
ATOM 614 N N . LEU A 1 81 ? 6.977 -5.672 -17.996 1.00 89.31 81 LEU A N 1
ATOM 615 C CA . LEU A 1 81 ? 6.336 -4.669 -17.139 1.00 89.31 81 LEU A CA 1
ATOM 616 C C . LEU A 1 81 ? 4.825 -4.911 -17.008 1.00 89.31 81 LEU A C 1
ATOM 618 O O . LEU A 1 81 ? 4.288 -4.836 -15.902 1.00 89.31 81 LEU A O 1
ATOM 622 N N . GLU A 1 82 ? 4.141 -5.263 -18.096 1.00 93.44 82 GLU A N 1
ATOM 623 C CA . GLU A 1 82 ? 2.715 -5.622 -18.083 1.00 93.44 82 GLU A CA 1
ATOM 624 C C . GLU A 1 82 ? 2.454 -6.846 -17.199 1.00 93.44 82 GLU A C 1
ATOM 626 O O . GLU A 1 82 ? 1.533 -6.851 -16.377 1.00 93.44 82 GLU A O 1
ATOM 631 N N . ARG A 1 83 ? 3.308 -7.871 -17.294 1.00 93.12 83 ARG A N 1
ATOM 632 C CA . ARG A 1 83 ? 3.211 -9.048 -16.429 1.00 93.12 83 ARG A CA 1
ATOM 633 C C . ARG A 1 83 ? 3.480 -8.693 -14.969 1.00 93.12 83 ARG A C 1
ATOM 635 O O . ARG A 1 83 ? 2.707 -9.094 -14.109 1.00 93.12 83 ARG A O 1
ATOM 642 N N . LEU A 1 84 ? 4.539 -7.931 -14.682 1.00 91.00 84 LEU A N 1
ATOM 643 C CA . LEU A 1 84 ? 4.874 -7.499 -13.320 1.00 91.00 84 LEU A CA 1
ATOM 644 C C . LEU A 1 84 ? 3.718 -6.722 -12.679 1.00 91.00 84 LEU A C 1
ATOM 646 O O . LEU A 1 84 ? 3.295 -7.057 -11.580 1.00 91.00 84 LEU A O 1
ATOM 650 N N . THR A 1 85 ? 3.178 -5.725 -13.379 1.00 92.38 85 THR A N 1
ATOM 651 C CA . THR A 1 85 ? 2.060 -4.910 -12.881 1.00 92.38 85 THR A CA 1
ATOM 652 C C . THR A 1 85 ? 0.790 -5.738 -12.679 1.00 92.38 85 THR A C 1
ATOM 654 O O . THR A 1 85 ? 0.137 -5.607 -11.644 1.00 92.38 85 THR A O 1
ATOM 657 N N . THR A 1 86 ? 0.473 -6.648 -13.606 1.00 96.12 86 THR A N 1
ATOM 658 C CA . THR A 1 86 ? -0.680 -7.556 -13.487 1.00 96.12 86 THR A CA 1
ATOM 659 C C . THR A 1 86 ? -0.526 -8.531 -12.319 1.00 96.12 86 THR A C 1
ATOM 661 O O . THR A 1 86 ? -1.473 -8.738 -11.558 1.00 96.12 86 THR A O 1
ATOM 664 N N . ASP A 1 87 ? 0.656 -9.124 -12.150 1.00 95.44 87 ASP A N 1
ATOM 665 C CA . ASP A 1 87 ? 0.941 -10.063 -11.064 1.00 95.44 87 ASP A CA 1
ATOM 666 C C . ASP A 1 87 ? 0.890 -9.353 -9.701 1.00 95.44 87 ASP A C 1
ATOM 668 O O . ASP A 1 87 ? 0.264 -9.864 -8.770 1.00 95.44 87 ASP A O 1
ATOM 672 N N . THR A 1 88 ? 1.449 -8.142 -9.593 1.00 95.31 88 THR A N 1
ATOM 673 C CA . THR A 1 88 ? 1.351 -7.313 -8.382 1.00 95.31 88 THR A CA 1
ATOM 674 C C . THR A 1 88 ? -0.101 -6.960 -8.065 1.00 95.31 88 THR A C 1
ATOM 676 O O . THR A 1 88 ? -0.536 -7.136 -6.928 1.00 95.31 88 THR A O 1
ATOM 679 N N . ALA A 1 89 ? -0.892 -6.538 -9.057 1.00 96.31 89 ALA A N 1
ATOM 680 C CA . ALA A 1 89 ? -2.309 -6.230 -8.860 1.00 96.31 89 ALA A CA 1
ATOM 681 C C . ALA A 1 89 ? -3.107 -7.455 -8.382 1.00 96.31 89 ALA A C 1
ATOM 683 O O . ALA A 1 89 ? -3.929 -7.347 -7.472 1.00 96.31 89 ALA A O 1
ATOM 684 N N . ARG A 1 90 ? -2.834 -8.642 -8.943 1.00 97.81 90 ARG A N 1
ATOM 685 C CA . ARG A 1 90 ? -3.439 -9.904 -8.487 1.00 97.81 90 ARG A CA 1
ATOM 686 C C . ARG A 1 90 ? -3.047 -10.243 -7.052 1.00 97.81 90 ARG A C 1
ATOM 688 O O . ARG A 1 90 ? -3.906 -10.679 -6.291 1.00 97.81 90 ARG A O 1
ATOM 695 N N . ALA A 1 91 ? -1.785 -10.035 -6.678 1.00 97.50 91 ALA A N 1
ATOM 696 C CA . ALA A 1 91 ? -1.304 -10.286 -5.323 1.00 97.50 91 ALA A CA 1
ATOM 697 C C . ALA A 1 91 ? -1.963 -9.344 -4.299 1.00 97.50 91 ALA A C 1
ATOM 699 O O . ALA A 1 91 ? -2.417 -9.803 -3.250 1.00 97.50 91 ALA A O 1
ATOM 700 N N . VAL A 1 92 ? -2.097 -8.057 -4.638 1.00 97.50 92 VAL A N 1
ATOM 701 C CA . VAL A 1 92 ? -2.838 -7.076 -3.831 1.00 97.50 92 VAL A CA 1
ATOM 702 C C . VAL A 1 92 ? -4.310 -7.473 -3.710 1.00 97.50 92 VAL A C 1
ATOM 704 O O . VAL A 1 92 ? -4.837 -7.523 -2.602 1.00 97.50 92 VAL A O 1
ATOM 707 N N . ALA A 1 93 ? -4.974 -7.822 -4.815 1.00 97.56 93 ALA A N 1
ATOM 708 C CA . ALA A 1 93 ? -6.377 -8.233 -4.792 1.00 97.56 93 ALA A CA 1
ATOM 709 C C . ALA A 1 93 ? -6.597 -9.486 -3.931 1.00 97.56 93 ALA A C 1
ATOM 711 O O . ALA A 1 93 ? -7.494 -9.505 -3.093 1.00 97.56 93 ALA A O 1
ATOM 712 N N . ALA A 1 94 ? -5.754 -10.512 -4.086 1.00 98.44 94 ALA A N 1
ATOM 713 C CA . ALA A 1 94 ? -5.811 -11.717 -3.262 1.00 98.44 94 ALA A CA 1
ATOM 714 C C . ALA A 1 94 ? -5.650 -11.385 -1.772 1.00 98.44 94 ALA A C 1
ATOM 716 O O . ALA A 1 94 ? -6.435 -11.848 -0.947 1.00 98.44 94 ALA A O 1
ATOM 717 N N . PHE A 1 95 ? -4.693 -10.515 -1.440 1.00 98.06 95 PHE A N 1
ATOM 718 C CA . PHE A 1 95 ? -4.495 -10.044 -0.076 1.00 98.06 95 PHE A CA 1
ATOM 719 C C . PHE A 1 95 ? -5.723 -9.317 0.480 1.00 98.06 95 PHE A C 1
ATOM 721 O O . PHE A 1 95 ? -6.089 -9.560 1.626 1.00 98.06 95 PHE A O 1
ATOM 728 N N . LEU A 1 96 ? -6.378 -8.457 -0.300 1.00 97.56 96 LEU A N 1
ATOM 729 C CA . LEU A 1 96 ? -7.592 -7.760 0.133 1.00 97.56 96 LEU A CA 1
ATOM 730 C C . LEU A 1 96 ? -8.776 -8.724 0.306 1.00 97.56 96 LEU A C 1
ATOM 732 O O . LEU A 1 96 ? -9.456 -8.660 1.326 1.00 97.56 96 LEU A O 1
ATOM 736 N N . TYR A 1 97 ? -8.965 -9.688 -0.600 1.00 98.00 97 TYR A N 1
ATOM 737 C CA . TYR A 1 97 ? -9.993 -10.726 -0.446 1.00 98.00 97 TYR A CA 1
ATOM 738 C C . TYR A 1 97 ? -9.753 -11.636 0.765 1.00 98.00 97 TYR A C 1
ATOM 740 O O . TYR A 1 97 ? -10.702 -12.132 1.372 1.00 98.00 97 TYR A O 1
ATOM 748 N N . ASP A 1 98 ? -8.502 -11.847 1.172 1.00 98.06 98 ASP A N 1
ATOM 749 C CA . ASP A 1 98 ? -8.222 -12.528 2.437 1.00 98.06 98 ASP A CA 1
ATOM 750 C C . ASP A 1 98 ? -8.675 -11.698 3.650 1.00 98.06 98 ASP A C 1
ATOM 752 O O . ASP A 1 98 ? -9.079 -12.278 4.659 1.00 98.06 98 ASP A O 1
ATOM 756 N N . ARG A 1 99 ? -8.686 -10.357 3.562 1.00 98.06 99 ARG A N 1
ATOM 757 C CA . ARG A 1 99 ? -9.230 -9.493 4.629 1.00 98.06 99 ARG A CA 1
ATOM 758 C C . ARG A 1 99 ? -10.746 -9.599 4.734 1.00 98.06 99 ARG A C 1
ATOM 760 O O . ARG A 1 99 ? -11.266 -9.565 5.847 1.00 98.06 99 ARG A O 1
ATOM 767 N N . ASP A 1 100 ? -11.435 -9.830 3.619 1.00 98.38 100 ASP A N 1
ATOM 768 C CA . ASP A 1 100 ? -12.870 -10.132 3.630 1.00 98.38 100 ASP A CA 1
ATOM 769 C C . ASP A 1 100 ? -13.157 -11.416 4.427 1.00 98.38 100 ASP A C 1
ATOM 771 O O . ASP A 1 100 ? -14.073 -11.469 5.251 1.00 98.38 100 ASP A O 1
ATOM 775 N N . ARG A 1 101 ? -12.318 -12.445 4.259 1.00 97.81 101 ARG A N 1
ATOM 776 C CA . ARG A 1 101 ? -12.417 -13.693 5.037 1.00 97.81 101 ARG A CA 1
ATOM 777 C C . ARG A 1 101 ? -12.086 -13.482 6.513 1.00 97.81 101 ARG A C 1
ATOM 779 O O . ARG A 1 101 ? -12.735 -14.075 7.379 1.00 97.81 101 ARG A O 1
ATOM 786 N N . ASP A 1 102 ? -11.097 -12.642 6.814 1.00 98.00 102 ASP A N 1
ATOM 787 C CA . ASP A 1 102 ? -10.742 -12.300 8.192 1.00 98.00 102 ASP A CA 1
ATOM 788 C C . ASP A 1 102 ? -11.887 -11.574 8.908 1.00 98.00 102 ASP A C 1
ATOM 790 O O . ASP A 1 102 ? -12.228 -11.958 10.027 1.00 98.00 102 ASP A O 1
ATOM 794 N N . ILE A 1 103 ? -12.525 -10.576 8.279 1.00 98.19 103 ILE A N 1
ATOM 795 C CA . ILE A 1 103 ? -13.635 -9.842 8.908 1.00 98.19 103 ILE A CA 1
ATOM 796 C C . ILE A 1 103 ? -14.880 -10.723 9.083 1.00 98.19 103 ILE A C 1
ATOM 798 O O . ILE A 1 103 ? -15.565 -10.635 10.104 1.00 98.19 103 ILE A O 1
ATOM 802 N N . GLN A 1 104 ? -15.148 -11.631 8.141 1.00 97.44 104 GLN A N 1
ATOM 803 C CA . GLN A 1 104 ? -16.217 -12.622 8.284 1.00 97.44 104 GLN A CA 1
ATOM 804 C C . GLN A 1 104 ? -15.938 -13.583 9.444 1.00 97.44 104 GLN A C 1
ATOM 806 O O . GLN A 1 104 ? -16.831 -13.860 10.241 1.00 97.44 104 GLN A O 1
ATOM 811 N N . SER A 1 105 ? -14.692 -14.045 9.583 1.00 96.75 105 SER A N 1
ATOM 812 C CA . SER A 1 105 ? -14.277 -14.896 10.705 1.00 96.75 105 SER A CA 1
ATOM 813 C C . SER A 1 105 ? -14.401 -14.156 12.038 1.00 96.75 105 SER A C 1
ATOM 815 O O . SER A 1 105 ? -14.925 -14.703 13.006 1.00 96.75 105 SER A O 1
ATOM 817 N N . ALA A 1 106 ? -13.990 -12.887 12.074 1.00 97.62 106 ALA A N 1
ATOM 818 C CA . ALA A 1 106 ? -14.132 -12.007 13.227 1.00 97.62 106 ALA A CA 1
ATOM 819 C C . ALA A 1 106 ? -15.590 -11.857 13.691 1.00 97.62 106 ALA A C 1
ATOM 821 O O . ALA A 1 106 ? -15.841 -11.810 14.892 1.00 97.62 106 ALA A O 1
ATOM 822 N N . ALA A 1 107 ? -16.557 -11.833 12.771 1.00 97.31 107 ALA A N 1
ATOM 823 C CA . ALA A 1 107 ? -17.977 -11.722 13.114 1.00 97.31 107 ALA A CA 1
ATOM 824 C C . ALA A 1 107 ? -18.572 -12.969 13.779 1.00 97.31 107 ALA A C 1
ATOM 826 O O . ALA A 1 107 ? -19.648 -12.890 14.374 1.00 97.31 107 ALA A O 1
ATOM 827 N N . LEU A 1 108 ? -17.894 -14.115 13.697 1.00 95.50 108 LEU A N 1
ATOM 828 C CA . LEU A 1 108 ? -18.324 -15.343 14.368 1.00 95.50 108 LEU A CA 1
ATOM 829 C C . LEU A 1 108 ? -17.887 -15.383 15.839 1.00 95.50 108 LEU A C 1
ATOM 831 O O . LEU A 1 108 ? -18.502 -16.086 16.648 1.00 95.50 108 LEU A O 1
ATOM 835 N N . ILE A 1 109 ? -16.850 -14.619 16.186 1.00 95.31 109 ILE A N 1
ATOM 836 C CA . ILE A 1 109 ? -16.239 -14.584 17.513 1.00 95.31 109 ILE A CA 1
ATOM 837 C C . ILE A 1 109 ? -17.151 -13.838 18.491 1.00 95.31 109 ILE A C 1
ATOM 839 O O . ILE A 1 109 ? -17.800 -12.854 18.141 1.00 95.31 109 ILE A O 1
ATOM 843 N N . GLU A 1 110 ? -17.211 -14.310 19.737 1.00 94.25 110 GLU A N 1
ATOM 844 C CA . GLU A 1 110 ? -17.931 -13.597 20.791 1.00 94.25 110 GLU A CA 1
ATOM 845 C C . GLU A 1 110 ? -17.260 -12.240 21.074 1.00 94.25 110 GLU A C 1
ATOM 847 O O . GLU A 1 110 ? -16.042 -12.218 21.279 1.00 94.25 110 GLU A O 1
ATOM 852 N N . PRO A 1 111 ? -18.004 -11.116 21.104 1.00 95.88 111 PRO A N 1
ATOM 853 C CA . PRO A 1 111 ? -17.435 -9.797 21.370 1.00 95.88 111 PRO A CA 1
ATOM 854 C C . PRO A 1 111 ? -16.912 -9.668 22.807 1.00 95.88 111 PRO A C 1
ATOM 856 O O . PRO A 1 111 ? -17.592 -9.166 23.700 1.00 95.88 111 PRO A O 1
ATOM 859 N N . SER A 1 112 ? -15.682 -10.118 23.039 1.00 97.69 112 SER A N 1
ATOM 860 C CA . SER A 1 112 ? -14.973 -9.992 24.309 1.00 97.69 112 SER A CA 1
ATOM 861 C C . SER A 1 112 ? -13.522 -9.584 24.081 1.00 97.69 112 SER A C 1
ATOM 863 O O . SER A 1 112 ? -12.907 -9.903 23.061 1.00 97.69 112 SER A O 1
ATOM 865 N N . GLU A 1 113 ? -12.962 -8.865 25.051 1.00 97.56 113 GLU A N 1
ATOM 866 C CA . GLU A 1 113 ? -11.589 -8.361 24.974 1.00 97.56 113 GLU A CA 1
ATOM 867 C C . GLU A 1 113 ? -10.572 -9.503 24.831 1.00 97.56 113 GLU A C 1
ATOM 869 O O . GLU A 1 113 ? -9.627 -9.421 24.048 1.00 97.56 113 GLU A O 1
ATOM 874 N N . GLU A 1 114 ? -10.791 -10.606 25.548 1.00 97.81 114 GLU A N 1
ATOM 875 C CA . GLU A 1 114 ? -9.926 -11.780 25.486 1.00 97.81 114 GLU A CA 1
ATOM 876 C C . GLU A 1 114 ? -9.944 -12.432 24.100 1.00 97.81 114 GLU A C 1
ATOM 878 O O . GLU A 1 114 ? -8.884 -12.730 23.544 1.00 97.81 114 GLU A O 1
ATOM 883 N N . ALA A 1 115 ? -11.130 -12.623 23.516 1.00 97.69 115 ALA A N 1
ATOM 884 C CA . ALA A 1 115 ? -11.254 -13.247 22.207 1.00 97.69 115 ALA A CA 1
ATOM 885 C C . ALA A 1 115 ? -10.646 -12.368 21.101 1.00 97.69 115 ALA A C 1
ATOM 887 O O . ALA A 1 115 ? -9.924 -12.871 20.240 1.00 97.69 115 ALA A O 1
ATOM 888 N N . PHE A 1 116 ? -10.859 -11.050 21.166 1.00 98.12 116 PHE A N 1
ATOM 889 C CA . PHE A 1 116 ? -10.288 -10.098 20.210 1.00 98.12 116 PHE A CA 1
ATOM 890 C C . PHE A 1 116 ? -8.764 -10.016 20.325 1.00 98.12 116 PHE A C 1
ATOM 892 O O . PHE A 1 116 ? -8.068 -9.995 19.311 1.00 98.12 116 PHE A O 1
ATOM 899 N N . ARG A 1 117 ? -8.219 -10.049 21.548 1.00 97.69 117 ARG A N 1
ATOM 900 C CA . ARG A 1 117 ? -6.767 -10.088 21.769 1.00 97.69 117 ARG A CA 1
ATOM 901 C C . ARG A 1 117 ? -6.134 -11.333 21.153 1.00 97.69 117 ARG A C 1
ATOM 903 O O . ARG A 1 117 ? -5.108 -11.214 20.490 1.00 97.69 117 ARG A O 1
ATOM 910 N N . ARG A 1 118 ? -6.751 -12.507 21.331 1.00 97.12 118 ARG A N 1
ATOM 911 C CA . ARG A 1 118 ? -6.280 -13.754 20.703 1.00 97.12 118 ARG A CA 1
ATOM 912 C C . ARG A 1 118 ? -6.357 -13.681 19.177 1.00 97.12 118 ARG A C 1
ATOM 914 O O . ARG A 1 118 ? -5.404 -14.065 18.513 1.00 97.12 118 ARG A O 1
ATOM 921 N N . PHE A 1 119 ? -7.447 -13.142 18.627 1.00 97.69 119 PHE A N 1
ATOM 922 C CA . PHE A 1 119 ? -7.596 -12.966 17.180 1.00 97.69 119 PHE A CA 1
ATOM 923 C C . PHE A 1 119 ? -6.489 -12.083 16.587 1.00 97.69 119 PHE A C 1
ATOM 925 O O . PHE A 1 119 ? -5.883 -12.450 15.585 1.00 97.69 119 PHE A O 1
ATOM 932 N N . LEU A 1 120 ? -6.192 -10.943 17.219 1.00 97.31 120 LEU A N 1
ATOM 933 C CA . LEU A 1 120 ? -5.150 -10.026 16.751 1.00 97.31 120 LEU A CA 1
ATOM 934 C C . LEU A 1 120 ? -3.735 -10.601 16.895 1.00 97.31 120 LEU A C 1
ATOM 936 O O . LEU A 1 120 ? -2.913 -10.401 16.004 1.00 97.31 120 LEU A O 1
ATOM 940 N N . ALA A 1 121 ? -3.448 -11.321 17.984 1.00 95.75 121 ALA A N 1
ATOM 941 C CA . ALA A 1 121 ? -2.119 -11.883 18.242 1.00 95.75 121 ALA A CA 1
ATOM 942 C C . ALA A 1 121 ? -1.667 -12.869 17.148 1.00 95.75 121 ALA A C 1
ATOM 944 O O . ALA A 1 121 ? -0.504 -12.861 16.753 1.00 95.75 121 ALA A O 1
ATOM 945 N N . GLU A 1 122 ? -2.598 -13.657 16.607 1.00 92.69 122 GLU A N 1
ATOM 946 C CA . GLU A 1 122 ? -2.338 -14.637 15.541 1.00 92.69 122 GLU A CA 1
ATOM 947 C C . GLU A 1 122 ? -2.351 -14.021 14.128 1.00 92.69 122 GLU A C 1
ATOM 949 O O . GLU A 1 122 ? -2.174 -14.713 13.122 1.00 92.69 122 GLU A O 1
ATOM 954 N N . ARG A 1 123 ? -2.597 -12.711 14.014 1.00 95.44 123 ARG A N 1
ATOM 955 C CA . ARG A 1 123 ? -2.670 -11.985 12.742 1.00 95.44 123 ARG A CA 1
ATOM 956 C C . ARG A 1 123 ? -1.502 -11.023 12.642 1.00 95.44 123 ARG A C 1
ATOM 958 O O . ARG A 1 123 ? -1.645 -9.812 12.790 1.00 95.44 123 ARG A O 1
ATOM 965 N N . THR A 1 124 ? -0.336 -11.589 12.357 1.00 96.69 124 THR A N 1
ATOM 966 C CA . THR A 1 124 ? 0.897 -10.851 12.076 1.00 96.69 124 THR A CA 1
ATOM 967 C C . THR A 1 124 ? 1.411 -11.181 10.681 1.00 96.69 124 THR A C 1
ATOM 969 O O . THR A 1 124 ? 1.087 -12.223 10.108 1.00 96.69 124 THR A O 1
ATOM 972 N N . ARG A 1 125 ? 2.174 -10.257 10.100 1.00 95.88 125 ARG A N 1
ATOM 973 C CA . ARG A 1 125 ? 2.853 -10.457 8.823 1.00 95.88 125 ARG A CA 1
ATOM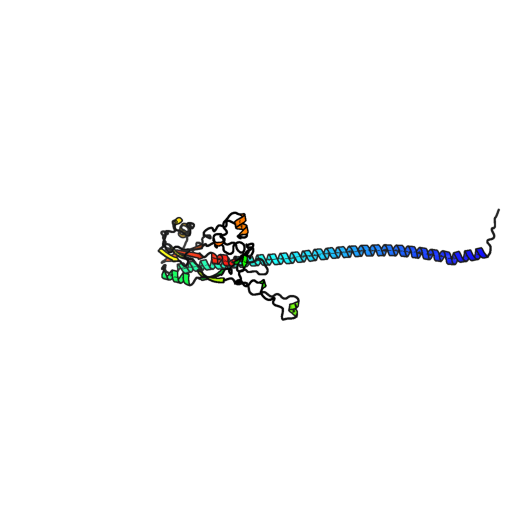 974 C C . ARG A 1 125 ? 4.196 -9.733 8.833 1.00 95.88 125 ARG A C 1
ATOM 976 O O . ARG A 1 125 ? 4.359 -8.708 9.496 1.00 95.88 125 ARG A O 1
ATOM 983 N N . ALA A 1 126 ? 5.149 -10.293 8.097 1.00 94.56 126 ALA A N 1
ATOM 984 C CA . ALA A 1 126 ? 6.463 -9.708 7.908 1.00 94.56 126 ALA A CA 1
ATOM 985 C C . ALA A 1 126 ? 6.369 -8.382 7.142 1.00 94.56 126 ALA A C 1
ATOM 987 O O . ALA A 1 126 ? 5.667 -8.293 6.135 1.00 94.56 126 ALA A O 1
ATOM 988 N N . VAL A 1 127 ? 7.112 -7.396 7.628 1.00 94.00 127 VAL A N 1
ATOM 989 C CA . VAL A 1 127 ? 7.279 -6.063 7.054 1.00 94.00 127 VAL A CA 1
ATOM 990 C C . VAL A 1 127 ? 8.776 -5.806 6.920 1.00 94.00 127 VAL A C 1
ATOM 992 O O . VAL A 1 127 ? 9.536 -6.070 7.860 1.00 94.00 127 VAL A O 1
ATOM 995 N N . GLN A 1 128 ? 9.206 -5.306 5.764 1.00 91.56 128 GLN A N 1
ATOM 996 C CA . GLN A 1 128 ? 10.606 -5.086 5.437 1.00 91.56 128 GLN A CA 1
ATOM 997 C C . GLN A 1 128 ? 10.960 -3.597 5.480 1.00 91.56 128 GLN A C 1
ATOM 999 O O . GLN A 1 128 ? 10.267 -2.728 4.954 1.00 91.56 128 GLN A O 1
ATOM 1004 N N . ARG A 1 129 ? 12.077 -3.266 6.126 1.00 91.50 129 ARG A N 1
ATOM 1005 C CA . ARG A 1 129 ? 12.622 -1.904 6.172 1.00 91.50 129 ARG A CA 1
ATOM 1006 C C . ARG A 1 129 ? 14.068 -1.915 5.706 1.00 91.50 129 ARG A C 1
ATOM 1008 O O . ARG A 1 129 ? 14.770 -2.905 5.869 1.00 91.50 129 ARG A O 1
ATOM 1015 N N . HIS A 1 130 ? 14.528 -0.823 5.114 1.00 89.81 130 HIS A N 1
ATOM 1016 C CA . HIS A 1 130 ? 15.924 -0.720 4.705 1.00 89.81 130 HIS A CA 1
ATOM 1017 C C . HIS A 1 130 ? 16.864 -0.672 5.911 1.00 89.81 130 HIS A C 1
ATOM 1019 O O . HIS A 1 130 ? 16.493 -0.246 7.005 1.00 89.81 130 HIS A O 1
ATOM 1025 N N . GLN A 1 131 ? 18.107 -1.079 5.674 1.00 89.12 131 GLN A N 1
ATOM 1026 C CA . GLN A 1 131 ? 19.209 -0.860 6.605 1.00 89.12 131 GLN A CA 1
ATOM 1027 C C . GLN A 1 131 ? 19.462 0.648 6.799 1.00 89.12 131 GLN A C 1
ATOM 1029 O O . GLN A 1 131 ? 19.012 1.445 5.967 1.00 89.12 131 GLN A O 1
ATOM 1034 N N . PRO A 1 132 ? 20.155 1.078 7.866 1.00 89.62 132 PRO A N 1
ATOM 1035 C CA . PRO A 1 132 ? 20.460 2.490 8.086 1.00 89.62 132 PRO A CA 1
ATOM 1036 C C . PRO A 1 132 ? 21.194 3.129 6.898 1.00 89.62 132 PRO A C 1
ATOM 1038 O O . PRO A 1 132 ? 22.068 2.513 6.291 1.00 89.62 132 PRO A O 1
ATOM 1041 N N . TRP A 1 133 ? 20.851 4.380 6.586 1.00 91.19 133 TRP A N 1
ATOM 1042 C CA . TRP A 1 133 ? 21.522 5.192 5.566 1.00 91.19 133 TRP A CA 1
ATOM 1043 C C . TRP A 1 133 ? 22.312 6.312 6.229 1.00 91.19 133 TRP A C 1
ATOM 1045 O O . TRP A 1 133 ? 21.891 6.873 7.240 1.00 91.19 133 TRP A O 1
ATOM 1055 N N . VAL A 1 134 ? 23.452 6.650 5.637 1.00 92.44 134 VAL A N 1
ATOM 1056 C CA . VAL A 1 134 ? 24.336 7.717 6.107 1.00 92.44 134 VAL A CA 1
ATOM 1057 C C . VAL A 1 134 ? 24.599 8.705 4.982 1.00 92.44 134 VAL A C 1
ATOM 1059 O O . VAL A 1 134 ? 24.501 8.372 3.802 1.00 92.44 134 VAL A O 1
ATOM 1062 N N . LEU A 1 135 ? 24.925 9.943 5.340 1.00 92.62 135 LEU A N 1
ATOM 1063 C CA . LEU A 1 135 ? 25.408 10.902 4.356 1.00 92.62 135 LEU A CA 1
ATOM 1064 C C . LEU A 1 135 ? 26.839 10.556 3.949 1.00 92.62 135 LEU A C 1
ATOM 1066 O O . LEU A 1 135 ? 27.641 10.080 4.755 1.00 92.62 135 LEU A O 1
ATOM 1070 N N . THR A 1 136 ? 27.175 10.859 2.701 1.00 91.62 136 THR A N 1
ATOM 1071 C CA . THR A 1 136 ? 28.563 10.912 2.249 1.00 91.62 136 THR A CA 1
ATOM 1072 C C . THR A 1 136 ? 29.372 11.910 3.094 1.00 91.62 136 THR A C 1
ATOM 1074 O O . THR A 1 136 ? 28.794 12.847 3.650 1.00 91.62 136 THR A O 1
ATOM 1077 N N . PRO A 1 137 ? 30.710 11.770 3.191 1.00 89.75 137 PRO A N 1
ATOM 1078 C CA . PRO A 1 137 ? 31.540 12.673 3.999 1.00 89.75 137 PRO A CA 1
ATOM 1079 C C . PRO A 1 137 ? 31.418 14.160 3.631 1.00 89.75 137 PRO A C 1
ATOM 1081 O O . PRO A 1 137 ? 31.595 15.026 4.481 1.00 89.75 137 PRO A O 1
ATOM 1084 N N . ASP A 1 138 ? 31.097 14.462 2.372 1.00 90.25 138 ASP A N 1
ATOM 1085 C CA . ASP A 1 138 ? 30.839 15.816 1.868 1.00 90.25 138 ASP A CA 1
ATOM 1086 C C . ASP A 1 138 ? 29.392 16.302 2.110 1.00 90.25 138 ASP A C 1
ATOM 1088 O O . ASP A 1 138 ? 29.039 17.422 1.738 1.00 90.25 138 ASP A O 1
ATOM 1092 N N . GLY A 1 139 ? 28.538 15.468 2.712 1.00 88.81 139 GLY A N 1
ATOM 1093 C CA . GLY A 1 139 ? 27.134 15.756 2.999 1.00 88.81 139 GLY A CA 1
ATOM 1094 C C . GLY A 1 139 ? 26.249 15.876 1.757 1.00 88.81 139 GLY A C 1
ATOM 1095 O O . GLY A 1 139 ? 25.143 16.408 1.852 1.00 88.81 139 GLY A O 1
ATOM 1096 N N . ALA A 1 140 ? 26.722 15.446 0.584 1.00 88.56 140 ALA A N 1
ATOM 1097 C CA . ALA A 1 140 ? 26.043 15.700 -0.682 1.00 88.56 140 ALA A CA 1
ATOM 1098 C C . ALA A 1 140 ? 24.962 14.669 -1.033 1.00 88.56 140 ALA A C 1
ATOM 1100 O O . ALA A 1 140 ? 24.021 15.020 -1.749 1.00 88.56 140 ALA A O 1
ATOM 1101 N N . LYS A 1 141 ? 25.096 13.411 -0.588 1.00 90.81 141 LYS A N 1
ATOM 1102 C CA . LYS A 1 141 ? 24.196 12.307 -0.958 1.00 90.81 141 LYS A CA 1
ATOM 1103 C C . LYS A 1 141 ? 23.979 11.332 0.194 1.00 90.81 141 LYS A C 1
ATOM 1105 O O . LYS A 1 141 ? 24.857 11.159 1.033 1.00 90.81 141 LYS A O 1
ATOM 1110 N N . TRP A 1 142 ? 22.831 10.661 0.184 1.00 92.12 142 TRP A N 1
ATOM 1111 C CA . TRP A 1 142 ? 22.576 9.495 1.023 1.00 92.12 142 TRP A CA 1
ATOM 1112 C C . TRP A 1 142 ? 23.190 8.248 0.387 1.00 92.12 142 TRP A C 1
ATOM 1114 O O . TRP A 1 142 ? 23.050 8.026 -0.815 1.00 92.12 142 TRP A O 1
ATOM 1124 N N . ILE A 1 143 ? 23.866 7.439 1.197 1.00 89.81 143 ILE A N 1
ATOM 1125 C CA . ILE A 1 143 ? 24.393 6.126 0.821 1.00 89.81 143 ILE A CA 1
ATOM 1126 C C . ILE A 1 143 ? 23.990 5.078 1.866 1.00 89.81 143 ILE A C 1
ATOM 1128 O O . ILE A 1 143 ? 23.783 5.433 3.034 1.00 89.81 143 ILE A O 1
ATOM 1132 N N . PRO A 1 144 ? 23.876 3.795 1.481 1.00 87.06 144 PRO A N 1
ATOM 1133 C CA . PRO A 1 144 ? 23.679 2.727 2.448 1.00 87.06 144 PRO A CA 1
ATOM 1134 C C . PRO A 1 144 ? 24.799 2.758 3.497 1.00 87.06 144 PRO A C 1
ATOM 1136 O O . PRO A 1 144 ? 25.969 2.952 3.161 1.00 87.06 144 PRO A O 1
ATOM 1139 N N . GLY A 1 145 ? 24.438 2.618 4.771 1.00 82.88 145 GLY A N 1
ATOM 1140 C CA . GLY A 1 145 ? 25.401 2.533 5.863 1.00 82.88 145 GLY A CA 1
ATOM 1141 C C . GLY A 1 145 ? 26.225 1.240 5.805 1.00 82.88 145 GLY A C 1
ATOM 1142 O O . GLY A 1 145 ? 25.882 0.326 5.061 1.00 82.88 145 GLY A O 1
ATOM 1143 N N . PRO A 1 146 ? 27.284 1.116 6.621 1.00 75.19 146 PRO A N 1
ATOM 1144 C CA . PRO A 1 146 ? 28.185 -0.044 6.607 1.00 75.19 146 PRO A CA 1
ATOM 1145 C C . PRO A 1 146 ? 27.500 -1.382 6.941 1.00 75.19 146 PRO A C 1
ATOM 1147 O O . PRO A 1 146 ? 28.020 -2.440 6.601 1.00 75.19 146 PRO A O 1
ATOM 1150 N N . GLU A 1 147 ? 26.345 -1.347 7.612 1.00 72.38 147 GLU A N 1
ATOM 1151 C CA . GLU A 1 147 ? 25.526 -2.528 7.925 1.00 72.38 147 GLU A CA 1
ATOM 1152 C C . GLU A 1 147 ? 24.692 -3.010 6.730 1.00 72.38 147 GLU A C 1
ATOM 1154 O O . GLU A 1 147 ? 24.334 -4.185 6.642 1.00 72.38 147 GLU A O 1
ATOM 1159 N N . ALA A 1 148 ? 24.400 -2.119 5.781 1.00 69.50 148 ALA A N 1
ATOM 1160 C CA . ALA A 1 148 ? 23.879 -2.518 4.490 1.00 69.50 148 ALA A CA 1
ATOM 1161 C C . ALA A 1 148 ? 25.046 -3.115 3.712 1.00 69.50 148 ALA A C 1
ATOM 1163 O O . ALA A 1 148 ? 25.990 -2.399 3.415 1.00 69.50 148 ALA A O 1
ATOM 1164 N N . THR A 1 149 ? 25.019 -4.409 3.390 1.00 55.34 149 THR A N 1
ATOM 1165 C CA . THR A 1 149 ? 26.045 -4.999 2.516 1.00 55.34 149 THR A CA 1
ATOM 1166 C C . THR A 1 149 ? 25.857 -4.404 1.120 1.00 55.34 149 THR A C 1
ATOM 1168 O O . THR A 1 149 ? 24.921 -4.825 0.434 1.00 55.34 149 THR A O 1
ATOM 1171 N N . PRO A 1 150 ? 26.676 -3.435 0.666 1.00 55.94 150 PRO A N 1
ATOM 1172 C CA . PRO A 1 150 ? 26.434 -2.795 -0.614 1.00 55.94 150 PRO A CA 1
ATOM 1173 C C . PRO A 1 150 ? 26.757 -3.814 -1.707 1.00 55.94 150 PRO A C 1
ATOM 1175 O O . PRO A 1 150 ? 27.816 -4.444 -1.681 1.00 55.94 150 PRO A O 1
ATOM 1178 N N . ARG A 1 151 ? 25.866 -3.984 -2.691 1.00 54.34 151 ARG A N 1
ATOM 1179 C CA . ARG A 1 151 ? 26.058 -4.883 -3.850 1.00 54.34 151 ARG A CA 1
ATOM 1180 C C . ARG A 1 151 ? 27.451 -4.863 -4.485 1.00 54.34 151 ARG A C 1
ATOM 1182 O O . ARG A 1 151 ? 27.880 -5.904 -4.976 1.00 54.34 151 ARG A O 1
ATOM 1189 N N . TYR A 1 152 ? 28.142 -3.721 -4.473 1.00 51.50 152 TYR A N 1
ATOM 1190 C CA . TYR A 1 152 ? 29.474 -3.554 -5.068 1.00 51.50 152 TYR A CA 1
ATOM 1191 C C . TYR A 1 152 ? 30.561 -4.447 -4.446 1.00 51.50 152 TYR A C 1
ATOM 1193 O O . TYR A 1 152 ? 31.548 -4.725 -5.121 1.00 51.50 152 TYR A O 1
ATOM 1201 N N . ASP A 1 153 ? 30.357 -4.955 -3.226 1.00 51.94 153 ASP A N 1
ATOM 1202 C CA . ASP A 1 153 ? 31.327 -5.819 -2.538 1.00 51.94 153 ASP A CA 1
ATOM 1203 C C . ASP A 1 153 ? 31.044 -7.322 -2.709 1.00 51.94 153 ASP A C 1
ATOM 1205 O O . ASP A 1 153 ? 31.787 -8.166 -2.198 1.00 51.94 153 ASP A O 1
ATOM 1209 N N . ARG A 1 154 ? 29.980 -7.707 -3.433 1.00 61.66 154 ARG A N 1
ATOM 1210 C CA . ARG A 1 154 ? 29.695 -9.126 -3.688 1.00 61.66 154 ARG A CA 1
ATOM 1211 C C . ARG A 1 154 ? 30.575 -9.637 -4.839 1.00 61.66 154 ARG A C 1
ATOM 1213 O O . ARG A 1 154 ? 30.545 -9.060 -5.925 1.00 61.66 154 ARG A O 1
ATOM 1220 N N . PRO A 1 155 ? 31.330 -10.736 -4.656 1.00 62.31 155 PRO A N 1
ATOM 1221 C CA . PRO A 1 155 ? 32.203 -11.255 -5.700 1.00 62.31 155 PRO A CA 1
ATOM 1222 C C . PRO A 1 155 ? 31.394 -11.705 -6.920 1.00 62.31 155 PRO A C 1
ATOM 1224 O O . PRO A 1 155 ? 30.391 -12.414 -6.794 1.00 62.31 155 PRO A O 1
ATOM 1227 N N . THR A 1 156 ? 31.855 -11.323 -8.112 1.00 71.19 156 THR A N 1
ATOM 1228 C CA . THR A 1 156 ? 31.282 -11.784 -9.380 1.00 71.19 156 THR A CA 1
ATOM 1229 C C . THR A 1 156 ? 31.350 -13.306 -9.451 1.00 71.19 156 THR A C 1
ATOM 1231 O O . THR A 1 156 ? 32.434 -13.891 -9.453 1.00 71.19 156 THR A O 1
ATOM 1234 N N . VAL A 1 157 ? 30.191 -13.961 -9.531 1.00 79.75 157 VAL A N 1
ATOM 1235 C CA . VAL A 1 157 ? 30.132 -15.412 -9.718 1.00 79.75 157 VAL A CA 1
ATOM 1236 C C . VAL A 1 157 ? 30.511 -15.734 -11.157 1.00 79.75 157 VAL A C 1
ATOM 1238 O O . VAL A 1 157 ? 29.945 -15.182 -12.100 1.00 79.75 157 VAL A O 1
ATOM 1241 N N . LEU A 1 158 ? 31.482 -16.630 -11.322 1.00 82.25 158 LEU A N 1
ATOM 1242 C CA . LEU A 1 158 ? 31.939 -17.098 -12.625 1.00 82.25 158 LEU A CA 1
ATOM 1243 C C . LEU A 1 158 ? 31.292 -18.450 -12.966 1.00 82.25 158 LEU A C 1
ATOM 1245 O O . LEU A 1 158 ? 31.088 -19.274 -12.070 1.00 82.25 158 LEU A O 1
ATOM 1249 N N . PRO A 1 159 ? 30.991 -18.717 -14.249 1.00 84.25 159 PRO A N 1
ATOM 1250 C CA . PRO A 1 159 ? 30.467 -20.008 -14.669 1.00 84.25 159 PRO A CA 1
ATOM 1251 C C . PRO A 1 159 ? 31.505 -21.107 -14.433 1.00 84.25 159 PRO A C 1
ATOM 1253 O O . PRO A 1 159 ? 32.631 -21.035 -14.926 1.00 84.25 159 PRO A O 1
ATOM 1256 N N . THR A 1 160 ? 31.107 -22.168 -13.736 1.00 85.75 160 THR A N 1
ATOM 1257 C CA . THR A 1 160 ? 31.936 -23.370 -13.554 1.00 85.75 160 THR A CA 1
ATOM 1258 C C . THR A 1 160 ? 31.929 -24.276 -14.791 1.00 85.75 160 THR A C 1
ATOM 1260 O O . THR A 1 160 ? 32.891 -25.003 -15.029 1.00 85.75 160 THR A O 1
ATOM 1263 N N . ILE A 1 161 ? 30.876 -24.205 -15.615 1.00 87.25 161 ILE A N 1
ATOM 1264 C CA . ILE A 1 161 ? 30.699 -25.012 -16.831 1.00 87.25 161 ILE A CA 1
ATOM 1265 C C . ILE A 1 161 ? 31.237 -24.247 -18.058 1.00 87.25 161 ILE A C 1
ATOM 1267 O O . ILE A 1 161 ? 30.826 -23.103 -18.273 1.00 87.25 161 ILE A O 1
ATOM 1271 N N . PRO A 1 162 ? 32.107 -24.853 -18.897 1.00 87.31 162 PRO A N 1
ATOM 1272 C CA . PRO A 1 162 ? 32.660 -24.208 -20.092 1.00 87.31 162 PRO A CA 1
ATOM 1273 C C . PRO A 1 162 ? 31.613 -23.655 -21.067 1.00 87.31 162 PRO A C 1
ATOM 1275 O O . PRO A 1 162 ? 31.806 -22.561 -21.596 1.00 87.31 162 PRO A O 1
ATOM 1278 N N . ASP A 1 163 ? 30.495 -24.358 -21.251 1.00 84.06 163 ASP A N 1
ATOM 1279 C CA . ASP A 1 163 ? 29.415 -23.952 -22.161 1.00 84.06 163 ASP A CA 1
ATOM 1280 C C . ASP A 1 163 ? 28.746 -22.639 -21.732 1.00 84.06 163 ASP A C 1
ATOM 1282 O O . ASP A 1 163 ? 28.381 -21.810 -22.567 1.00 84.06 163 ASP A O 1
ATOM 1286 N N . ASN A 1 164 ? 28.690 -22.380 -20.424 1.00 87.06 164 ASN A N 1
ATOM 1287 C CA . ASN A 1 164 ? 28.097 -21.163 -19.877 1.00 87.06 164 ASN A CA 1
ATOM 1288 C C . ASN A 1 164 ? 29.023 -19.945 -19.994 1.00 87.06 164 ASN A C 1
ATOM 1290 O O . ASN A 1 164 ? 28.579 -18.828 -19.751 1.00 87.06 164 ASN A O 1
ATOM 1294 N N . ARG A 1 165 ? 30.292 -20.102 -20.408 1.00 83.81 165 ARG A N 1
ATOM 1295 C CA . ARG A 1 165 ? 31.242 -18.975 -20.531 1.00 83.81 165 ARG A CA 1
ATOM 1296 C C . ARG A 1 165 ? 30.790 -17.899 -21.514 1.00 83.81 165 ARG A C 1
ATOM 1298 O O . ARG A 1 165 ? 31.210 -16.757 -21.384 1.00 83.81 165 ARG A O 1
ATOM 1305 N N . ARG A 1 166 ? 29.975 -18.262 -22.509 1.00 81.12 166 ARG A N 1
ATOM 1306 C CA . ARG A 1 166 ? 29.479 -17.323 -23.528 1.00 81.12 166 ARG A CA 1
ATOM 1307 C C . ARG A 1 166 ? 28.215 -16.581 -23.100 1.00 81.12 166 ARG A C 1
ATOM 1309 O O . ARG A 1 166 ? 27.973 -15.491 -23.602 1.00 81.12 166 ARG A O 1
ATOM 1316 N N . ASN A 1 167 ? 27.408 -17.171 -22.217 1.00 79.44 167 ASN A N 1
ATOM 1317 C CA . ASN A 1 167 ? 26.139 -16.604 -21.766 1.00 79.44 167 ASN A CA 1
ATOM 1318 C C . ASN A 1 167 ? 25.803 -17.127 -20.360 1.00 79.44 167 ASN A C 1
ATOM 1320 O O . ASN A 1 167 ? 25.040 -18.082 -20.203 1.00 79.44 167 ASN A O 1
ATOM 1324 N N . PHE A 1 168 ? 26.426 -16.534 -19.340 1.00 84.00 168 PHE A N 1
ATOM 1325 C CA . PHE A 1 168 ? 26.192 -16.897 -17.946 1.00 84.00 168 PHE A CA 1
ATOM 1326 C C . PHE A 1 168 ? 25.225 -15.915 -17.292 1.00 84.00 168 PHE A C 1
ATOM 1328 O O . PHE A 1 168 ? 25.575 -14.765 -17.041 1.00 84.00 168 PHE A O 1
ATOM 1335 N N . ASN A 1 169 ? 24.021 -16.392 -16.979 1.00 80.81 169 ASN A N 1
ATOM 1336 C CA . ASN A 1 169 ? 23.020 -15.621 -16.251 1.00 80.81 169 ASN A CA 1
ATOM 1337 C C . ASN A 1 169 ? 22.968 -16.095 -14.800 1.00 80.81 169 ASN A C 1
ATOM 1339 O O . ASN A 1 169 ? 22.290 -17.071 -14.483 1.00 80.81 169 ASN A O 1
ATOM 1343 N N . TYR A 1 170 ? 23.685 -15.397 -13.924 1.00 79.31 170 TYR A N 1
ATOM 1344 C CA . TYR A 1 170 ? 23.606 -15.601 -12.482 1.00 79.31 170 TYR A CA 1
ATOM 1345 C C . TYR A 1 170 ? 22.886 -14.434 -11.822 1.00 79.31 170 TYR A C 1
ATOM 1347 O O . TYR A 1 170 ? 23.116 -13.275 -12.162 1.00 79.31 170 TYR A O 1
ATOM 1355 N N . ARG A 1 171 ? 22.025 -14.753 -10.858 1.00 73.62 171 ARG A N 1
ATOM 1356 C CA . ARG A 1 171 ? 21.362 -13.759 -10.023 1.00 73.62 171 ARG A CA 1
ATOM 1357 C C . ARG A 1 171 ? 21.833 -13.947 -8.589 1.00 73.62 171 ARG A C 1
ATOM 1359 O O . ARG A 1 171 ? 21.611 -15.030 -8.043 1.00 73.62 171 ARG A O 1
ATOM 1366 N N . PRO A 1 172 ? 22.476 -12.940 -7.982 1.00 72.31 172 PRO A N 1
ATOM 1367 C CA . PRO A 1 172 ? 22.765 -13.003 -6.562 1.00 72.31 172 PRO A CA 1
ATOM 1368 C C . PRO A 1 172 ? 21.448 -13.021 -5.765 1.00 72.31 172 PRO A C 1
ATOM 1370 O O . PRO A 1 172 ? 20.419 -12.565 -6.275 1.00 72.31 172 PRO A O 1
ATOM 1373 N N . PRO A 1 173 ? 21.465 -13.517 -4.515 1.00 73.75 173 PRO A N 1
ATOM 1374 C CA . PRO A 1 173 ? 20.343 -13.346 -3.597 1.00 73.75 173 PRO A CA 1
ATOM 1375 C C . PRO A 1 173 ? 19.919 -11.874 -3.517 1.00 73.75 173 PRO A C 1
ATOM 1377 O O . PRO A 1 173 ? 20.770 -10.986 -3.645 1.00 73.75 173 PRO A O 1
ATOM 1380 N N . ALA A 1 174 ? 18.629 -11.611 -3.306 1.00 67.06 174 ALA A N 1
ATOM 1381 C CA . ALA A 1 174 ? 18.135 -10.247 -3.143 1.00 67.06 174 ALA A CA 1
ATOM 1382 C C . ALA A 1 174 ? 18.861 -9.527 -1.986 1.00 67.06 174 ALA A C 1
ATOM 1384 O O . ALA A 1 174 ? 19.477 -10.152 -1.118 1.00 67.06 174 ALA A O 1
ATOM 1385 N N . GLU A 1 175 ? 18.868 -8.194 -2.015 1.00 69.00 175 GLU A N 1
ATOM 1386 C CA . GLU A 1 175 ? 19.256 -7.440 -0.824 1.00 69.00 175 GLU A CA 1
ATOM 1387 C C . GLU A 1 175 ? 18.083 -7.478 0.145 1.00 69.00 175 GLU A C 1
ATOM 1389 O O . GLU A 1 175 ? 17.023 -6.918 -0.136 1.00 69.00 175 GLU A O 1
ATOM 1394 N N . ASP A 1 176 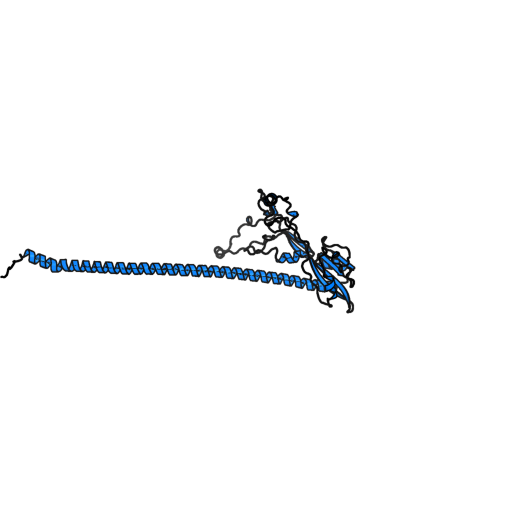? 18.277 -8.156 1.270 1.00 69.12 176 ASP A N 1
ATOM 1395 C CA . ASP A 1 176 ? 17.271 -8.202 2.312 1.00 69.12 176 ASP A CA 1
ATOM 1396 C C . ASP A 1 176 ? 17.448 -6.995 3.239 1.00 69.12 176 ASP A C 1
ATOM 1398 O O . ASP A 1 176 ? 18.507 -6.758 3.823 1.00 69.12 176 ASP A O 1
ATOM 1402 N N . GLY A 1 177 ? 16.385 -6.210 3.371 1.00 82.44 177 GLY A N 1
ATOM 1403 C CA . GLY A 1 177 ? 16.219 -5.271 4.468 1.00 82.44 177 GLY A CA 1
ATOM 1404 C C . GLY A 1 177 ? 16.017 -5.972 5.816 1.00 82.44 177 GLY A C 1
ATOM 1405 O O . GLY A 1 177 ? 15.936 -7.196 5.915 1.00 82.44 177 GLY A O 1
ATOM 1406 N N . ILE A 1 178 ? 15.876 -5.174 6.868 1.00 88.94 178 ILE A N 1
ATOM 1407 C CA . ILE A 1 178 ? 15.481 -5.628 8.197 1.00 88.94 178 ILE A CA 1
ATOM 1408 C C . ILE A 1 178 ? 14.019 -6.072 8.133 1.00 88.94 178 ILE A C 1
ATOM 1410 O O . ILE A 1 178 ? 13.116 -5.255 7.944 1.00 88.94 178 ILE A O 1
ATOM 1414 N N . VAL A 1 179 ? 13.789 -7.372 8.292 1.00 91.50 179 VAL A N 1
ATOM 1415 C CA . VAL A 1 179 ? 12.446 -7.953 8.343 1.00 91.50 179 VAL A CA 1
ATOM 1416 C C . VAL A 1 179 ? 12.005 -8.062 9.796 1.00 91.50 179 VAL A C 1
ATOM 1418 O O . VAL A 1 179 ? 12.704 -8.643 10.624 1.00 91.50 179 VAL A O 1
ATOM 1421 N N . SER A 1 180 ? 10.825 -7.534 10.110 1.00 94.06 180 SER A N 1
ATOM 1422 C CA . SER A 1 180 ? 10.199 -7.703 11.426 1.00 94.06 180 SER A CA 1
ATOM 1423 C C . SER A 1 180 ? 8.733 -8.105 11.288 1.00 94.06 180 SER A C 1
ATOM 1425 O O . SER A 1 180 ? 8.092 -7.815 10.280 1.00 94.06 180 SER A O 1
ATOM 1427 N N . GLN A 1 181 ? 8.203 -8.822 12.279 1.00 95.44 181 GLN A N 1
ATOM 1428 C CA . GLN A 1 181 ? 6.783 -9.171 12.315 1.00 95.44 181 GLN A CA 1
ATOM 1429 C C . GLN A 1 181 ? 5.984 -7.984 12.849 1.00 95.44 181 GLN A C 1
ATOM 1431 O O . GLN A 1 181 ? 6.274 -7.482 13.935 1.00 95.44 181 GLN A O 1
ATOM 1436 N N . ALA A 1 182 ? 4.966 -7.563 12.103 1.00 96.25 182 ALA A N 1
ATOM 1437 C CA . ALA A 1 182 ? 4.063 -6.491 12.497 1.00 96.25 182 ALA A CA 1
ATOM 1438 C C . ALA A 1 182 ? 2.612 -6.996 12.562 1.00 96.25 182 ALA A C 1
ATOM 1440 O O . ALA A 1 182 ? 2.235 -7.881 11.785 1.00 96.25 182 ALA A O 1
ATOM 1441 N N . PRO A 1 183 ? 1.763 -6.431 13.443 1.00 97.62 183 PRO A N 1
ATOM 1442 C CA . PRO A 1 183 ? 0.335 -6.727 13.453 1.00 97.62 183 PRO A CA 1
ATOM 1443 C C . PRO A 1 183 ? -0.294 -6.424 12.094 1.00 97.62 183 PRO A C 1
ATOM 1445 O O . PRO A 1 183 ? -0.073 -5.352 11.523 1.00 97.62 183 PRO A O 1
ATOM 1448 N N . LEU A 1 184 ? -1.083 -7.364 11.579 1.00 98.25 184 LEU A N 1
ATOM 1449 C CA . LEU A 1 184 ? -1.866 -7.187 10.361 1.00 98.25 184 LEU A CA 1
ATOM 1450 C C . LEU A 1 184 ? -2.960 -6.147 10.583 1.00 98.25 184 LEU A C 1
ATOM 1452 O O . LEU A 1 184 ? -3.143 -5.255 9.763 1.00 98.25 184 LEU A O 1
ATOM 1456 N N . PHE A 1 185 ? -3.635 -6.220 11.727 1.00 98.56 185 PHE A N 1
ATOM 1457 C CA . PHE A 1 185 ? -4.640 -5.252 12.141 1.00 98.56 185 PHE A CA 1
ATOM 1458 C C . PHE A 1 185 ? -4.147 -4.489 13.374 1.00 98.56 185 PHE A C 1
ATOM 1460 O O . PHE A 1 185 ? -3.670 -5.090 14.335 1.00 98.56 185 PHE A O 1
ATOM 1467 N N . LEU A 1 186 ? -4.262 -3.161 13.352 1.00 98.12 186 LEU A N 1
ATOM 1468 C CA . LEU A 1 186 ? -3.872 -2.289 14.465 1.00 98.12 186 LEU A CA 1
ATOM 1469 C C . LEU A 1 186 ? -4.917 -2.271 15.586 1.00 98.12 186 LEU A C 1
ATOM 1471 O O . LEU A 1 186 ? -4.599 -1.927 16.725 1.00 98.12 186 LEU A O 1
ATOM 1475 N N . GLU A 1 187 ? -6.159 -2.617 15.258 1.00 97.88 187 GLU A N 1
ATOM 1476 C CA . GLU A 1 187 ? -7.297 -2.612 16.167 1.00 97.88 187 GLU A CA 1
ATOM 1477 C C . GLU A 1 187 ? -8.382 -3.585 15.695 1.00 97.88 187 GLU A C 1
ATOM 1479 O O . GLU A 1 187 ? -8.606 -3.750 14.492 1.00 97.88 187 GLU A O 1
ATOM 1484 N N . MET A 1 188 ? -9.089 -4.161 16.668 1.00 98.56 188 MET A N 1
ATOM 1485 C CA . MET A 1 188 ? -10.357 -4.860 16.498 1.00 98.56 188 MET A CA 1
ATOM 1486 C C . MET A 1 188 ? -11.393 -4.287 17.468 1.00 98.56 188 MET A C 1
ATOM 1488 O O . MET A 1 188 ? -11.129 -4.179 18.669 1.00 98.56 188 MET A O 1
ATOM 1492 N N . THR A 1 189 ? -12.578 -3.953 16.956 1.00 98.56 189 THR A N 1
ATOM 1493 C CA . THR A 1 189 ? -13.604 -3.234 17.728 1.00 98.56 189 THR A CA 1
ATOM 1494 C C . THR A 1 189 ? -14.995 -3.783 17.451 1.00 98.56 189 THR A C 1
ATOM 1496 O O . THR A 1 189 ? -15.347 -4.025 16.300 1.00 98.56 189 THR A O 1
ATOM 1499 N N . PHE A 1 190 ? -15.806 -3.938 18.498 1.00 98.69 190 PHE A N 1
ATOM 1500 C CA . PHE A 1 190 ? -17.235 -4.211 18.401 1.00 98.69 190 PHE A CA 1
ATOM 1501 C C . PHE A 1 190 ? -18.009 -2.926 18.682 1.00 98.69 190 PHE A C 1
ATOM 1503 O O . PHE A 1 190 ? -17.907 -2.343 19.766 1.00 98.69 190 PHE A O 1
ATOM 1510 N N . VAL A 1 191 ? -18.778 -2.490 17.693 1.00 98.56 191 VAL A N 1
ATOM 1511 C CA . VAL A 1 191 ? -19.585 -1.272 17.704 1.00 98.56 191 VAL A CA 1
ATOM 1512 C C . VAL A 1 191 ? -21.046 -1.663 17.889 1.00 98.56 191 VAL A C 1
ATOM 1514 O O . VAL A 1 191 ? -21.583 -2.468 17.128 1.00 98.56 191 VAL A O 1
ATOM 1517 N N . GLY A 1 192 ? -21.697 -1.097 18.903 1.00 98.12 192 GLY A N 1
ATOM 1518 C CA . GLY A 1 192 ? -23.119 -1.313 19.150 1.00 98.12 192 GLY A CA 1
ATOM 1519 C C . GLY A 1 192 ? -24.009 -0.654 18.094 1.00 98.12 192 GLY A C 1
ATOM 1520 O O . GLY A 1 192 ? -23.572 0.204 17.328 1.00 98.12 192 GLY A O 1
ATOM 1521 N N . LEU A 1 193 ? -25.296 -1.015 18.098 1.00 97.56 193 LEU A N 1
ATOM 1522 C CA . LEU A 1 193 ? -26.320 -0.423 17.220 1.00 97.56 193 LEU A CA 1
ATOM 1523 C C . LEU A 1 193 ? -26.450 1.106 17.372 1.00 97.56 193 LEU A C 1
ATOM 1525 O O . LEU A 1 193 ? -26.889 1.791 16.451 1.00 97.56 193 LEU A O 1
ATOM 1529 N N . ASP A 1 194 ? -26.043 1.632 18.527 1.00 97.06 194 ASP A N 1
ATOM 1530 C CA . ASP A 1 194 ? -26.004 3.052 18.876 1.00 97.06 194 ASP A CA 1
ATOM 1531 C C . ASP A 1 194 ? -24.763 3.790 18.343 1.00 97.06 194 ASP A C 1
ATOM 1533 O O . ASP A 1 194 ? -24.668 5.000 18.512 1.00 97.06 194 ASP A O 1
ATOM 1537 N N . GLY A 1 195 ? -23.815 3.090 17.711 1.00 96.94 195 GLY A N 1
ATOM 1538 C CA . GLY A 1 195 ? -22.549 3.665 17.243 1.00 96.94 195 GLY A CA 1
ATOM 1539 C C . GLY A 1 195 ? -21.479 3.782 18.320 1.00 96.94 195 GLY A C 1
ATOM 1540 O O . GLY A 1 195 ? -20.378 4.248 18.038 1.00 96.94 195 GLY A O 1
ATOM 1541 N N . ARG A 1 196 ? -21.748 3.311 19.541 1.00 98.25 196 ARG A N 1
ATOM 1542 C CA . ARG A 1 196 ? -20.755 3.297 20.615 1.00 98.25 196 ARG A CA 1
ATOM 1543 C C . ARG A 1 196 ? -19.965 2.005 20.601 1.00 98.25 196 ARG A C 1
ATOM 1545 O O . ARG A 1 196 ? -20.535 0.913 20.592 1.00 98.25 196 ARG A O 1
ATOM 1552 N N . GLU A 1 197 ? -18.649 2.134 20.655 1.00 98.44 197 GLU A N 1
ATOM 1553 C CA . GLU A 1 197 ? -17.744 1.011 20.866 1.00 98.44 197 GLU A CA 1
ATOM 1554 C C . GLU A 1 197 ? -18.059 0.358 22.221 1.00 98.44 197 GLU A C 1
ATOM 1556 O O . GLU A 1 197 ? -18.197 1.039 23.240 1.00 98.44 197 GLU A O 1
ATOM 1561 N N . LYS A 1 198 ? -18.214 -0.967 22.232 1.00 98.19 198 LYS A N 1
ATOM 1562 C CA . LYS A 1 198 ? -18.482 -1.753 23.448 1.00 98.19 198 LYS A CA 1
ATOM 1563 C C . LYS A 1 198 ? -17.278 -2.597 23.853 1.00 98.19 198 LYS A C 1
ATOM 1565 O O . LYS A 1 198 ? -17.044 -2.791 25.038 1.00 98.19 198 LYS A O 1
ATOM 1570 N N . VAL A 1 199 ? -16.517 -3.077 22.869 1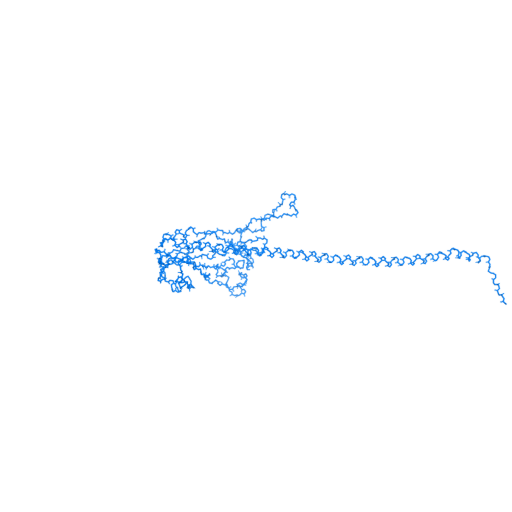.00 98.44 199 VAL A N 1
ATOM 1571 C CA . VAL A 1 199 ? -15.275 -3.834 23.065 1.00 98.44 199 VAL A CA 1
ATOM 1572 C C . VAL A 1 199 ? -14.254 -3.327 22.069 1.00 98.44 199 VAL A C 1
ATOM 1574 O O . VAL A 1 199 ? -14.583 -3.153 20.898 1.00 98.44 199 VAL A O 1
ATOM 1577 N N . LYS A 1 200 ? -13.026 -3.103 22.526 1.00 98.31 200 LYS A N 1
ATOM 1578 C CA . LYS A 1 200 ? -11.940 -2.584 21.703 1.00 98.31 200 LYS A CA 1
ATOM 1579 C C . LYS A 1 200 ? -10.617 -3.145 22.183 1.00 98.31 200 LYS A C 1
ATOM 1581 O O . LYS A 1 200 ? -10.307 -3.065 23.368 1.00 98.31 200 LYS A O 1
ATOM 1586 N N . VAL A 1 201 ? -9.841 -3.697 21.260 1.00 98.38 201 VAL A N 1
ATOM 1587 C CA . VAL A 1 201 ? -8.475 -4.153 21.516 1.00 98.38 201 VAL A CA 1
ATOM 1588 C C . VAL A 1 201 ? -7.567 -3.540 20.470 1.00 98.38 201 VAL A C 1
ATOM 1590 O O . VAL A 1 201 ? -7.856 -3.601 19.277 1.00 98.38 201 VAL A O 1
ATOM 1593 N N . THR A 1 202 ? -6.460 -2.961 20.922 1.00 97.94 202 THR A N 1
ATOM 1594 C CA . THR A 1 202 ? -5.447 -2.357 20.061 1.00 97.94 202 THR A CA 1
ATOM 1595 C C . THR A 1 202 ? -4.163 -3.184 20.097 1.00 97.94 202 THR A C 1
ATOM 1597 O O . THR A 1 202 ? -3.800 -3.753 21.126 1.00 97.94 202 THR A O 1
ATOM 1600 N N . ALA A 1 203 ? -3.478 -3.258 18.958 1.00 96.69 203 ALA A N 1
ATOM 1601 C CA . ALA A 1 203 ? -2.176 -3.909 18.797 1.00 96.69 203 ALA A CA 1
ATOM 1602 C C . ALA A 1 203 ? -1.042 -2.896 18.550 1.00 96.69 203 ALA A C 1
ATOM 1604 O O . ALA A 1 203 ? 0.115 -3.277 18.395 1.00 96.69 203 ALA A O 1
ATOM 1605 N N . SER A 1 204 ? -1.366 -1.600 18.488 1.00 94.06 204 SER A N 1
ATOM 1606 C CA . SER A 1 204 ? -0.423 -0.526 18.182 1.00 94.06 204 SER A CA 1
ATOM 1607 C C . SER A 1 204 ? -0.738 0.740 18.982 1.00 94.06 204 SER A C 1
ATOM 1609 O O . SER A 1 204 ? -1.916 1.055 19.173 1.00 94.06 204 SER A O 1
ATOM 1611 N N . PRO A 1 205 ? 0.288 1.511 19.395 1.00 92.75 205 PRO A N 1
ATOM 1612 C CA . PRO A 1 205 ? 0.107 2.804 20.058 1.00 92.75 205 PRO A CA 1
ATOM 1613 C C . PRO A 1 205 ? -0.526 3.873 19.152 1.00 92.75 205 PRO A C 1
ATOM 1615 O O . PRO A 1 205 ? -0.931 4.920 19.649 1.00 92.75 205 PRO A O 1
ATOM 1618 N N . LEU A 1 206 ? -0.636 3.623 17.840 1.00 92.62 206 LEU A N 1
ATOM 1619 C CA . LEU A 1 206 ? -1.371 4.494 16.916 1.00 92.62 206 LEU A CA 1
ATOM 1620 C C . LEU A 1 206 ? -2.876 4.528 17.208 1.00 92.62 206 LEU A C 1
ATOM 1622 O O . LEU A 1 206 ? -3.553 5.482 16.823 1.00 92.62 206 LEU A O 1
ATOM 1626 N N . MET A 1 207 ? -3.397 3.503 17.887 1.00 94.88 207 MET A N 1
ATOM 1627 C CA . MET A 1 207 ? -4.815 3.364 18.185 1.00 94.88 207 MET A CA 1
ATOM 1628 C C . MET A 1 207 ? -5.082 3.639 19.665 1.00 94.88 207 MET A C 1
ATOM 1630 O O . MET A 1 207 ? -4.391 3.160 20.564 1.00 94.88 207 MET A O 1
ATOM 1634 N N . SER A 1 208 ? -6.128 4.417 19.922 1.00 94.81 208 SER A N 1
ATOM 1635 C CA . SER A 1 208 ? -6.586 4.755 21.268 1.00 94.81 208 SER A CA 1
ATOM 1636 C C . SER A 1 208 ? -7.400 3.586 21.849 1.00 94.81 208 SER A C 1
ATOM 1638 O O . SER A 1 208 ? -8.360 3.160 21.209 1.00 94.81 208 SER A O 1
ATOM 1640 N N . PRO A 1 209 ? -7.085 3.085 23.062 1.00 95.81 209 PRO A N 1
ATOM 1641 C CA . PRO A 1 209 ? -7.836 1.988 23.681 1.00 95.81 209 PRO A CA 1
ATOM 1642 C C . PRO A 1 209 ? -9.165 2.445 24.303 1.00 95.81 209 PRO A C 1
ATOM 1644 O O . PRO A 1 209 ? -9.941 1.623 24.778 1.00 95.81 209 PRO A O 1
ATOM 1647 N N . GLN A 1 210 ? -9.430 3.754 24.348 1.00 96.75 210 GLN A N 1
ATOM 1648 C CA . GLN A 1 210 ? -10.665 4.280 24.921 1.00 96.75 210 GLN A CA 1
ATOM 1649 C C . GLN A 1 210 ? -11.856 3.958 24.013 1.00 96.75 210 GLN A C 1
ATOM 1651 O O . GLN A 1 210 ? -11.777 4.159 22.801 1.00 96.75 210 GLN A O 1
ATOM 1656 N N . LEU A 1 211 ? -12.964 3.529 24.623 1.00 98.00 211 LEU A N 1
ATOM 1657 C CA . LEU A 1 211 ? -14.239 3.337 23.937 1.00 98.00 211 LEU A CA 1
ATOM 1658 C C . LEU A 1 211 ? -14.868 4.693 23.614 1.00 98.00 211 LEU A C 1
ATOM 1660 O O . LEU A 1 211 ? -14.991 5.555 24.489 1.00 98.00 211 LEU A O 1
ATOM 1664 N N . ARG A 1 212 ? -15.267 4.884 22.359 1.00 97.56 212 ARG A N 1
ATOM 1665 C CA . ARG A 1 212 ? -15.841 6.135 21.859 1.00 97.56 212 ARG A CA 1
ATOM 1666 C C . ARG A 1 212 ? -17.111 5.902 21.049 1.00 97.56 212 ARG A C 1
ATOM 1668 O O . ARG A 1 212 ? -17.491 4.779 20.734 1.00 97.56 212 ARG A O 1
ATOM 1675 N N . ASP A 1 213 ? -17.785 6.997 20.725 1.00 98.06 213 ASP A N 1
ATOM 1676 C CA . ASP A 1 213 ? -18.936 7.001 19.829 1.00 98.06 213 ASP A CA 1
ATOM 1677 C C . ASP A 1 213 ? -18.476 7.286 18.397 1.00 98.06 213 ASP A C 1
ATOM 1679 O O . ASP A 1 213 ? -18.163 8.430 18.068 1.00 98.06 213 ASP A O 1
ATOM 1683 N N . VAL A 1 214 ? -18.404 6.251 17.559 1.00 97.50 214 VAL A N 1
ATOM 1684 C CA . VAL A 1 214 ? -17.905 6.345 16.175 1.00 97.50 214 VAL A CA 1
ATOM 1685 C C . VAL A 1 214 ? -18.952 6.892 15.204 1.00 97.50 214 VAL A C 1
ATOM 1687 O O . VAL A 1 214 ? -18.654 7.087 14.026 1.00 97.50 214 VAL A O 1
ATOM 1690 N N . SER A 1 215 ? -20.169 7.182 15.683 1.00 97.25 215 SER A N 1
ATOM 1691 C CA . SER A 1 215 ? -21.140 7.969 14.916 1.00 97.25 215 SER A CA 1
ATOM 1692 C C . SER A 1 215 ? -20.714 9.434 14.767 1.00 97.25 215 SER A C 1
ATOM 1694 O O . SER A 1 215 ? -21.130 10.106 13.822 1.00 97.25 215 SER A O 1
ATOM 1696 N N . VAL A 1 216 ? -19.843 9.905 15.666 1.00 97.81 216 VAL A N 1
ATOM 1697 C CA . VAL A 1 216 ? -19.261 11.248 15.679 1.00 97.81 216 VAL A CA 1
ATOM 1698 C C . VAL A 1 216 ? -17.863 11.192 15.065 1.00 97.81 216 VAL A C 1
ATOM 1700 O O . VAL A 1 216 ? -16.970 10.513 15.575 1.00 97.81 216 VAL A O 1
ATOM 1703 N N . ARG A 1 217 ? -17.648 11.927 13.970 1.00 96.56 217 ARG A N 1
ATOM 1704 C CA . ARG A 1 217 ? -16.396 11.891 13.195 1.00 96.56 217 ARG A CA 1
ATOM 1705 C C . ARG A 1 217 ? -15.169 12.210 14.049 1.00 96.56 217 ARG A C 1
ATOM 1707 O O . ARG A 1 217 ? -14.139 11.559 13.903 1.00 96.56 217 ARG A O 1
ATOM 1714 N N . GLU A 1 218 ? -15.273 13.158 14.973 1.00 97.19 218 GLU A N 1
ATOM 1715 C CA . GLU A 1 218 ? -14.191 13.626 15.849 1.00 97.19 218 GLU A CA 1
ATOM 1716 C C . GLU A 1 218 ? -13.657 12.543 16.796 1.00 97.19 218 GLU A C 1
ATOM 1718 O O . GLU A 1 218 ? -12.556 12.675 17.337 1.00 97.19 218 GLU A O 1
ATOM 1723 N N . ASN A 1 219 ? -14.418 11.468 16.986 1.00 96.81 219 ASN A N 1
ATOM 1724 C CA . ASN A 1 219 ? -14.038 10.347 17.829 1.00 96.81 219 ASN A CA 1
ATOM 1725 C C . ASN A 1 219 ? -13.265 9.254 17.075 1.00 96.81 219 ASN A C 1
ATOM 1727 O O . ASN A 1 219 ? -12.643 8.414 17.728 1.00 96.81 219 ASN A O 1
ATOM 1731 N N . THR A 1 220 ? -13.291 9.269 15.739 1.00 96.38 220 THR A N 1
ATOM 1732 C CA . THR A 1 220 ? -12.688 8.247 14.865 1.00 96.38 220 THR A CA 1
ATOM 1733 C C . THR A 1 220 ? -11.178 8.432 14.676 1.00 96.38 220 THR A C 1
ATOM 1735 O O . THR A 1 220 ? -10.599 9.423 15.140 1.00 96.38 220 THR A O 1
ATOM 1738 N N . PHE A 1 221 ? -10.514 7.482 14.000 1.00 96.12 221 PHE A N 1
ATOM 1739 C CA . PHE A 1 221 ? -9.081 7.565 13.719 1.00 96.12 221 PHE A CA 1
ATOM 1740 C C . PHE A 1 221 ? -8.753 8.882 13.014 1.00 96.12 221 PHE A C 1
ATOM 1742 O O . PHE A 1 221 ? -9.372 9.244 12.012 1.00 96.12 221 PHE A O 1
ATOM 1749 N N . ILE A 1 222 ? -7.823 9.635 13.611 1.00 94.94 222 ILE A N 1
ATOM 1750 C CA . ILE A 1 222 ? -7.400 10.982 13.194 1.00 94.94 222 ILE A CA 1
ATOM 1751 C C . ILE A 1 222 ? -8.552 11.949 12.851 1.00 94.94 222 ILE A C 1
ATOM 1753 O O . ILE A 1 222 ? -8.347 12.924 12.131 1.00 94.94 222 ILE A O 1
ATOM 1757 N N . LYS A 1 223 ? -9.758 11.716 13.393 1.00 96.19 223 LYS A N 1
ATOM 1758 C CA . LYS A 1 223 ? -10.968 12.516 13.139 1.00 96.19 223 LYS A CA 1
ATOM 1759 C C . LYS A 1 223 ? -11.399 12.540 11.664 1.00 96.19 223 LYS A C 1
ATOM 1761 O O . LYS A 1 223 ? -12.002 13.513 11.200 1.00 96.19 223 LYS A O 1
ATOM 1766 N N . ALA A 1 224 ? -11.057 11.507 10.898 1.00 96.00 224 ALA A N 1
ATOM 1767 C CA . ALA A 1 224 ? -11.251 11.502 9.450 1.00 96.00 224 ALA A CA 1
ATOM 1768 C C . ALA A 1 224 ? -12.226 10.435 8.949 1.00 96.00 224 ALA A C 1
ATOM 1770 O O . ALA A 1 224 ? -12.664 10.532 7.805 1.00 96.00 224 ALA A O 1
ATOM 1771 N N . GLU A 1 225 ? -12.605 9.460 9.774 1.00 96.50 225 GLU A N 1
ATOM 1772 C CA . GLU A 1 225 ? -13.458 8.370 9.317 1.00 96.50 225 GLU A CA 1
ATOM 1773 C C . GLU A 1 225 ? -14.951 8.718 9.416 1.00 96.50 225 GLU A C 1
ATOM 1775 O O . GLU A 1 225 ? -15.406 9.394 10.341 1.00 96.50 225 GLU A O 1
ATOM 1780 N N . THR A 1 226 ? -15.736 8.221 8.459 1.00 96.06 226 THR A N 1
ATOM 1781 C CA . THR A 1 226 ? -17.185 8.472 8.359 1.00 96.06 226 THR A CA 1
ATOM 1782 C C . THR A 1 226 ? -17.962 7.191 8.046 1.00 96.06 226 THR A C 1
ATOM 1784 O O . THR A 1 226 ? -18.927 7.210 7.286 1.00 96.06 226 THR A O 1
ATOM 1787 N N . TYR A 1 227 ? -17.528 6.053 8.596 1.00 96.56 227 TYR A N 1
ATOM 1788 C CA . TYR A 1 227 ? -18.037 4.731 8.208 1.00 96.56 227 TYR A CA 1
ATOM 1789 C C . TYR A 1 227 ? -19.352 4.328 8.892 1.00 96.56 227 TYR A C 1
ATOM 1791 O O . TYR A 1 227 ? -20.068 3.474 8.376 1.00 96.56 227 TYR A O 1
ATOM 1799 N N . PHE A 1 228 ? -19.719 4.929 10.030 1.00 97.69 228 PHE A N 1
ATOM 1800 C CA . PHE A 1 228 ? -20.897 4.499 10.796 1.00 97.69 228 PHE A CA 1
ATOM 1801 C C . PHE A 1 228 ? -22.232 4.540 10.017 1.00 97.69 228 PHE A C 1
ATOM 1803 O O . PHE A 1 228 ? -23.000 3.579 10.114 1.00 97.69 228 PHE A O 1
ATOM 1810 N N . PRO A 1 229 ? -22.538 5.573 9.202 1.00 97.19 229 PRO A N 1
ATOM 1811 C CA . PRO A 1 229 ? -23.727 5.551 8.350 1.00 97.19 229 PRO A CA 1
ATOM 1812 C C . PRO A 1 229 ? -23.756 4.358 7.389 1.00 97.19 229 PRO A C 1
ATOM 1814 O O . PRO A 1 229 ? -24.822 3.776 7.197 1.00 97.19 229 PRO A O 1
ATOM 1817 N N . ALA A 1 230 ? -22.599 3.970 6.840 1.00 97.50 230 ALA A N 1
ATOM 1818 C CA . ALA A 1 230 ? -22.484 2.814 5.958 1.00 97.50 230 ALA A CA 1
ATOM 1819 C C . ALA A 1 230 ? -22.732 1.503 6.713 1.00 97.50 230 ALA A C 1
ATOM 1821 O O . ALA A 1 230 ? -23.425 0.638 6.191 1.00 97.50 230 ALA A O 1
ATOM 1822 N N . LEU A 1 231 ? -22.274 1.383 7.968 1.00 97.69 231 LEU A N 1
ATOM 1823 C CA . LEU A 1 231 ? -22.529 0.190 8.787 1.00 97.69 231 LEU A CA 1
ATOM 1824 C C . LEU A 1 231 ? -24.024 -0.101 8.934 1.00 97.69 231 LEU A C 1
ATOM 1826 O O . LEU A 1 231 ? -24.455 -1.240 8.768 1.00 97.69 231 LEU A O 1
ATOM 1830 N N . LYS A 1 232 ? -24.831 0.937 9.177 1.00 96.88 232 LYS A N 1
ATOM 1831 C CA . LYS A 1 232 ? -26.291 0.806 9.311 1.00 96.88 232 LYS A CA 1
ATOM 1832 C C . LYS A 1 232 ? -26.983 0.298 8.044 1.00 96.88 232 LYS A C 1
ATOM 1834 O O . LYS A 1 232 ? -28.074 -0.252 8.147 1.00 96.88 232 LYS A O 1
ATOM 1839 N N . ALA A 1 233 ? -26.382 0.508 6.875 1.00 96.56 233 ALA A N 1
ATOM 1840 C CA . ALA A 1 233 ? -26.917 0.046 5.599 1.00 96.56 233 ALA A CA 1
ATOM 1841 C C . ALA A 1 233 ? -26.544 -1.413 5.277 1.00 96.56 233 ALA A C 1
ATOM 1843 O O . ALA A 1 233 ? -27.162 -1.996 4.388 1.00 96.56 233 ALA A O 1
ATOM 1844 N N . LEU A 1 234 ? -25.573 -2.000 5.989 1.00 97.00 234 LEU A N 1
ATOM 1845 C CA . LEU A 1 234 ? -25.101 -3.360 5.731 1.00 97.00 234 LEU A CA 1
ATOM 1846 C C . LEU A 1 234 ? -26.134 -4.411 6.138 1.00 97.00 234 LEU A C 1
ATOM 1848 O O . LEU A 1 234 ? -26.617 -4.441 7.275 1.00 97.00 234 LEU A O 1
ATOM 1852 N N . LYS A 1 235 ? -26.398 -5.343 5.227 1.00 96.25 235 LYS A N 1
ATOM 1853 C CA . LYS A 1 235 ? -27.149 -6.571 5.503 1.00 96.25 235 LYS A CA 1
ATOM 1854 C C . LYS A 1 235 ? -26.224 -7.654 6.069 1.00 96.25 235 LYS A C 1
ATOM 1856 O O . LYS A 1 235 ? -25.012 -7.604 5.857 1.00 96.25 235 LYS A O 1
ATOM 1861 N N . PRO A 1 236 ? -26.767 -8.670 6.764 1.00 94.19 236 PRO A N 1
ATOM 1862 C CA . PRO A 1 236 ? -25.983 -9.824 7.191 1.00 94.19 236 PRO A CA 1
ATOM 1863 C C . PRO A 1 236 ? -25.153 -10.427 6.048 1.00 94.19 236 PRO A C 1
ATOM 1865 O O . PRO A 1 236 ? -25.703 -10.800 5.015 1.00 94.19 236 PRO A O 1
ATOM 1868 N N . GLY A 1 237 ? -23.837 -10.525 6.252 1.00 91.44 237 GLY A N 1
ATOM 1869 C CA . GLY A 1 237 ? -22.884 -11.052 5.269 1.00 91.44 237 GLY A CA 1
ATOM 1870 C C . GLY A 1 237 ? -22.283 -10.013 4.314 1.00 91.44 237 GLY A C 1
ATOM 1871 O O . GLY A 1 237 ? -21.310 -10.334 3.635 1.00 91.44 237 GLY A O 1
ATOM 1872 N N . GLU A 1 238 ? -22.807 -8.784 4.271 1.00 97.50 238 GLU A N 1
ATOM 1873 C CA . GLU A 1 238 ? -22.196 -7.684 3.519 1.00 97.50 238 GLU A CA 1
ATOM 1874 C C . GLU A 1 238 ? -21.018 -7.076 4.291 1.00 97.50 238 GLU A C 1
ATOM 1876 O O . GLU A 1 238 ? -21.040 -6.968 5.518 1.00 97.50 238 GLU A O 1
ATOM 1881 N N . ILE A 1 239 ? -19.999 -6.644 3.549 1.00 98.38 239 ILE A N 1
ATOM 1882 C CA . ILE A 1 239 ? -18.755 -6.095 4.086 1.00 98.38 239 ILE A CA 1
ATOM 1883 C C . ILE A 1 239 ? -18.628 -4.639 3.648 1.00 98.38 239 ILE A C 1
ATOM 1885 O O . ILE A 1 239 ? -18.832 -4.304 2.482 1.00 98.38 239 ILE A O 1
ATOM 1889 N N . TYR A 1 240 ? -18.254 -3.780 4.589 1.00 98.50 240 TYR A N 1
ATOM 1890 C CA . TYR A 1 240 ? -17.783 -2.431 4.318 1.00 98.50 240 TYR A CA 1
ATOM 1891 C C . TYR A 1 240 ? -16.255 -2.398 4.336 1.00 98.50 240 TYR A C 1
ATOM 1893 O O . TYR A 1 240 ? -15.638 -2.967 5.238 1.00 98.50 240 TYR A O 1
ATOM 1901 N N . VAL A 1 241 ? -15.670 -1.671 3.384 1.00 98.38 241 VAL A N 1
ATOM 1902 C CA . VAL A 1 241 ? -14.237 -1.370 3.310 1.00 98.38 241 VAL A CA 1
ATOM 1903 C C . VAL A 1 241 ? -14.080 0.135 3.112 1.00 98.38 241 VAL A C 1
ATOM 1905 O O . VAL A 1 241 ? -14.752 0.712 2.258 1.00 98.38 241 VAL A O 1
ATOM 1908 N N . SER A 1 242 ? -13.239 0.785 3.916 1.00 97.88 242 SER A N 1
ATOM 1909 C CA . SER A 1 242 ? -12.955 2.217 3.766 1.00 97.88 242 SER A CA 1
ATOM 1910 C C . SER A 1 242 ? -11.884 2.497 2.711 1.00 97.88 242 SER A C 1
ATOM 1912 O O . SER A 1 242 ? -11.133 1.609 2.321 1.00 97.88 242 SER A O 1
ATOM 1914 N N . ASP A 1 243 ? -11.732 3.766 2.341 1.00 96.75 243 ASP A N 1
ATOM 1915 C CA . ASP A 1 243 ? -10.483 4.253 1.751 1.00 96.75 243 ASP A CA 1
ATOM 1916 C C . ASP A 1 243 ? -9.336 4.217 2.779 1.00 96.75 243 ASP A C 1
ATOM 1918 O O . ASP A 1 243 ? -9.553 4.014 3.982 1.00 96.75 243 ASP A O 1
ATOM 1922 N N . VAL A 1 244 ? -8.106 4.445 2.311 1.00 97.06 244 VAL A N 1
ATOM 1923 C CA . VAL A 1 244 ? -6.938 4.612 3.184 1.00 97.06 244 VAL A CA 1
ATOM 1924 C C . VAL A 1 244 ? -7.058 5.924 3.956 1.00 97.06 244 VAL A C 1
ATOM 1926 O O . VAL A 1 244 ? -7.139 7.002 3.369 1.00 97.06 244 VAL A O 1
ATOM 1929 N N . ILE A 1 245 ? -7.007 5.840 5.283 1.00 96.81 245 ILE A N 1
ATOM 1930 C CA . ILE A 1 245 ? -7.009 6.997 6.179 1.00 96.81 245 ILE A CA 1
ATOM 1931 C C . ILE A 1 245 ? -5.691 7.027 6.945 1.00 96.81 245 ILE A C 1
ATOM 1933 O O . ILE A 1 245 ? -5.362 6.082 7.655 1.00 96.81 245 ILE A O 1
ATOM 1937 N N . GLY A 1 246 ? -4.946 8.123 6.846 1.00 95.88 246 GLY A N 1
ATOM 1938 C CA . GLY A 1 246 ? -3.691 8.317 7.569 1.00 95.88 246 GLY A CA 1
ATOM 1939 C C . GLY A 1 246 ? -3.323 9.789 7.670 1.00 95.88 246 GLY A C 1
ATOM 1940 O O . GLY A 1 246 ? -3.858 10.633 6.947 1.00 95.88 246 GLY A O 1
ATOM 1941 N N . ALA A 1 247 ? -2.446 10.114 8.615 1.00 93.31 247 ALA A N 1
ATOM 1942 C CA . ALA A 1 247 ? -2.010 11.488 8.801 1.00 93.31 247 ALA A CA 1
ATOM 1943 C C . ALA A 1 247 ? -1.081 11.890 7.650 1.00 93.31 247 ALA A C 1
ATOM 1945 O O . ALA A 1 247 ? -0.128 11.178 7.334 1.00 93.31 247 ALA A O 1
ATOM 1946 N N . TYR A 1 248 ? -1.344 13.045 7.041 1.00 93.56 248 TYR A N 1
ATOM 1947 C CA . TYR A 1 248 ? -0.424 13.615 6.064 1.00 93.56 248 TYR A CA 1
ATOM 1948 C C . TYR A 1 248 ? 0.930 13.898 6.723 1.00 93.56 248 TYR A C 1
ATOM 1950 O O . TYR A 1 248 ? 0.995 14.544 7.772 1.00 93.56 248 TYR A O 1
ATOM 1958 N N . VAL A 1 249 ? 2.006 13.440 6.086 1.00 94.25 249 VAL A N 1
ATOM 1959 C CA . VAL A 1 249 ? 3.380 13.727 6.496 1.00 94.25 249 VAL A CA 1
ATOM 1960 C C . VAL A 1 249 ? 3.970 14.684 5.471 1.00 94.25 249 VAL A C 1
ATOM 1962 O O . VAL A 1 249 ? 4.066 14.354 4.293 1.00 94.25 249 VAL A O 1
ATOM 1965 N N . SER A 1 250 ? 4.327 15.891 5.901 1.00 94.31 250 SER A N 1
ATOM 1966 C CA . SER A 1 250 ? 4.855 16.917 5.005 1.00 94.31 250 SER A CA 1
ATOM 1967 C C . SER A 1 250 ? 6.359 16.767 4.787 1.00 94.31 250 SER A C 1
ATOM 1969 O O . SER A 1 250 ? 7.095 16.303 5.657 1.00 94.31 250 SER A O 1
ATOM 1971 N N . THR A 1 251 ? 6.836 17.224 3.630 1.00 93.44 251 THR A N 1
ATOM 1972 C CA . THR A 1 251 ? 8.261 17.470 3.385 1.00 93.44 251 THR A CA 1
ATOM 1973 C C . THR A 1 251 ? 8.474 18.925 2.950 1.00 93.44 251 THR A C 1
ATOM 1975 O O . THR A 1 251 ? 7.714 19.431 2.122 1.00 93.44 251 THR A O 1
ATOM 1978 N N . PRO A 1 252 ? 9.478 19.636 3.498 1.00 92.06 252 PRO A N 1
ATOM 1979 C CA . PRO A 1 252 ? 9.816 20.993 3.067 1.00 92.06 252 PRO A CA 1
ATOM 1980 C C . PRO A 1 252 ? 10.684 21.021 1.789 1.00 92.06 252 PRO A C 1
ATOM 1982 O O . PRO A 1 252 ? 10.883 22.080 1.179 1.00 92.06 252 PRO A O 1
ATOM 1985 N N . ILE A 1 253 ? 11.222 19.871 1.370 1.00 89.31 253 ILE A N 1
ATOM 1986 C CA . ILE A 1 253 ? 12.109 19.731 0.210 1.00 89.31 253 ILE A CA 1
ATOM 1987 C C . ILE A 1 253 ? 11.495 18.751 -0.796 1.00 89.31 253 ILE A C 1
ATOM 1989 O O . ILE A 1 253 ? 10.969 17.711 -0.414 1.00 89.31 253 ILE A O 1
ATOM 1993 N N . ILE A 1 254 ? 11.580 19.116 -2.078 1.00 88.62 254 ILE A N 1
ATOM 1994 C CA . ILE A 1 254 ? 11.392 18.215 -3.221 1.00 88.62 254 ILE A CA 1
ATOM 1995 C C . ILE A 1 254 ? 12.805 17.897 -3.714 1.00 88.62 254 ILE A C 1
ATOM 1997 O O . ILE A 1 254 ? 13.572 18.843 -3.942 1.00 88.62 254 ILE A O 1
ATOM 2001 N N . GLY A 1 255 ? 13.158 16.621 -3.838 1.00 90.31 255 GLY A N 1
ATOM 2002 C CA . GLY A 1 255 ? 14.530 16.185 -4.074 1.00 90.31 255 GLY A CA 1
ATOM 2003 C C . GLY A 1 255 ? 15.259 15.762 -2.788 1.00 90.31 255 GLY A C 1
ATOM 2004 O O . GLY A 1 255 ? 14.705 15.863 -1.688 1.00 90.31 255 GLY A O 1
ATOM 2005 N N . PRO A 1 256 ? 16.547 15.376 -2.894 1.00 93.31 256 PRO A N 1
ATOM 2006 C CA . PRO A 1 256 ? 17.328 14.872 -1.767 1.00 93.31 256 PRO A CA 1
ATOM 2007 C C . PRO A 1 256 ? 17.353 15.834 -0.573 1.00 93.31 256 PRO A C 1
ATOM 2009 O O . PRO A 1 256 ? 17.833 16.970 -0.685 1.00 93.31 256 PRO A O 1
ATOM 2012 N N . PHE A 1 257 ? 16.903 15.374 0.595 1.00 94.62 257 PHE A N 1
ATOM 2013 C CA . PHE A 1 257 ? 16.990 16.130 1.840 1.00 94.62 257 PHE A CA 1
ATOM 2014 C C . PHE A 1 257 ? 18.390 15.955 2.432 1.00 94.62 257 PHE A C 1
ATOM 2016 O O . PHE A 1 257 ? 18.670 15.006 3.159 1.00 94.62 257 PHE A O 1
ATOM 2023 N N . THR A 1 258 ? 19.282 16.895 2.125 1.00 95.69 258 THR A N 1
ATOM 2024 C CA . THR A 1 258 ? 20.677 16.921 2.578 1.00 95.69 258 THR A CA 1
ATOM 2025 C C . THR A 1 258 ? 20.982 18.247 3.278 1.00 95.69 258 THR A C 1
ATOM 2027 O O . THR A 1 258 ? 20.240 19.220 3.106 1.00 95.69 258 THR A O 1
ATOM 2030 N N . PRO A 1 259 ? 22.084 18.353 4.042 1.00 95.38 259 PRO A N 1
ATOM 2031 C CA . PRO A 1 259 ? 22.487 19.618 4.653 1.00 95.38 259 PRO A CA 1
ATOM 2032 C C . PRO A 1 259 ? 22.630 20.748 3.629 1.00 95.38 259 PRO A C 1
ATOM 2034 O O . PRO A 1 259 ? 22.243 21.884 3.892 1.00 95.38 259 PRO A O 1
ATOM 2037 N N . LYS A 1 260 ? 23.123 20.428 2.425 1.00 93.50 260 LYS A N 1
ATOM 2038 C CA . LYS A 1 260 ? 23.276 21.389 1.330 1.00 93.50 260 LYS A CA 1
ATOM 2039 C C . LYS A 1 260 ? 21.930 21.908 0.823 1.00 93.50 260 LYS A C 1
ATOM 2041 O O . LYS A 1 260 ? 21.783 23.115 0.641 1.00 93.50 260 LYS A O 1
ATOM 2046 N N . THR A 1 261 ? 20.952 21.028 0.588 1.00 93.75 261 THR A N 1
ATOM 2047 C CA . THR A 1 261 ? 19.627 21.448 0.097 1.00 93.75 261 THR A CA 1
ATOM 2048 C C . THR A 1 261 ? 18.831 22.177 1.177 1.00 93.75 261 THR A C 1
ATOM 2050 O O . THR A 1 261 ? 18.158 23.161 0.871 1.00 93.75 261 THR A O 1
ATOM 2053 N N . ALA A 1 262 ? 18.981 21.776 2.443 1.00 94.44 262 ALA A N 1
ATOM 2054 C CA . ALA A 1 262 ? 18.412 22.477 3.590 1.00 94.44 262 ALA A CA 1
ATOM 2055 C C . ALA A 1 262 ? 18.973 23.903 3.724 1.00 94.44 262 ALA A C 1
ATOM 2057 O O . ALA A 1 262 ? 18.207 24.868 3.776 1.00 94.44 262 ALA A O 1
ATOM 2058 N N . ALA A 1 263 ? 20.302 24.053 3.676 1.00 93.88 263 ALA A N 1
ATOM 2059 C CA . ALA A 1 263 ? 20.968 25.353 3.740 1.00 93.88 263 ALA A CA 1
ATOM 2060 C C . ALA A 1 263 ? 20.573 26.265 2.569 1.00 93.88 263 ALA A C 1
ATOM 2062 O O . ALA A 1 263 ? 20.279 27.440 2.780 1.00 93.88 263 ALA A O 1
ATOM 2063 N N . ALA A 1 264 ? 20.491 25.723 1.348 1.00 93.19 264 ALA A N 1
ATOM 2064 C CA . ALA A 1 264 ? 20.068 26.478 0.166 1.00 93.19 264 ALA A CA 1
ATOM 2065 C C . ALA A 1 264 ? 18.632 27.019 0.277 1.00 93.19 264 ALA A C 1
ATOM 2067 O O . ALA A 1 264 ? 18.322 28.062 -0.295 1.00 93.19 264 ALA A O 1
ATOM 2068 N N . LYS A 1 265 ? 17.759 26.331 1.024 1.00 92.50 265 LYS A N 1
ATOM 2069 C CA . LYS A 1 265 ? 16.385 26.769 1.306 1.00 92.50 265 LYS A CA 1
ATOM 2070 C C . LYS A 1 265 ? 16.236 27.549 2.617 1.00 92.50 265 LYS A C 1
ATOM 2072 O O . LYS A 1 265 ? 15.122 27.945 2.947 1.00 92.50 265 LYS A O 1
ATOM 2077 N N . GLY A 1 266 ? 17.321 27.766 3.362 1.00 94.31 266 GLY A N 1
ATOM 2078 C CA . GLY A 1 266 ? 17.289 28.471 4.645 1.00 94.31 266 GLY A CA 1
ATOM 2079 C C . GLY A 1 266 ? 16.494 27.743 5.734 1.00 94.31 266 GLY A C 1
ATOM 2080 O O . GLY A 1 266 ? 15.930 28.393 6.611 1.00 94.31 266 GLY A O 1
ATOM 2081 N N . ILE A 1 267 ? 16.419 26.411 5.676 1.00 94.69 267 ILE A N 1
ATOM 2082 C CA . ILE A 1 267 ? 15.714 25.584 6.663 1.00 94.69 267 ILE A CA 1
ATOM 2083 C C . ILE A 1 267 ? 16.698 24.737 7.472 1.00 94.69 267 ILE A C 1
ATOM 2085 O O . ILE A 1 267 ? 17.797 24.421 7.014 1.00 94.69 267 ILE A O 1
ATOM 2089 N N . ALA A 1 268 ? 16.294 24.344 8.681 1.00 94.88 268 ALA A N 1
ATOM 2090 C CA . ALA A 1 268 ? 17.078 23.430 9.501 1.00 94.88 268 ALA A CA 1
ATOM 2091 C C . ALA A 1 268 ? 17.155 22.040 8.848 1.00 94.88 268 ALA A C 1
ATOM 2093 O O . ALA A 1 268 ? 16.166 21.528 8.317 1.00 94.88 268 ALA A O 1
ATOM 2094 N N . PHE A 1 269 ? 18.330 21.416 8.916 1.00 95.31 269 PHE A N 1
ATOM 2095 C CA . PHE A 1 269 ? 18.501 20.027 8.510 1.00 95.31 269 PHE A CA 1
ATOM 2096 C C . PHE A 1 269 ? 17.925 19.106 9.594 1.00 95.31 269 PHE A C 1
ATOM 2098 O O . PHE A 1 269 ? 18.570 18.870 10.611 1.00 95.31 269 PHE A O 1
ATOM 2105 N N . ALA A 1 270 ? 16.692 18.644 9.380 1.00 95.44 270 ALA A N 1
ATOM 2106 C CA . ALA A 1 270 ? 15.965 17.735 10.268 1.00 95.44 270 ALA A CA 1
ATOM 2107 C C . ALA A 1 270 ? 15.186 16.692 9.435 1.00 95.44 270 ALA A C 1
ATOM 2109 O O . ALA A 1 270 ? 13.950 16.746 9.375 1.00 95.44 270 ALA A O 1
ATOM 2110 N N . PRO A 1 271 ? 15.891 15.796 8.714 1.00 94.62 271 PRO A N 1
ATOM 2111 C CA . PRO A 1 271 ? 15.282 14.829 7.795 1.00 94.62 271 PRO A CA 1
ATOM 2112 C C . PRO A 1 271 ? 14.264 13.914 8.486 1.00 94.62 271 PRO A C 1
ATOM 2114 O O . PRO A 1 271 ? 13.216 13.621 7.909 1.00 94.62 271 PRO A O 1
ATOM 2117 N N . GLU A 1 272 ? 14.507 13.558 9.751 1.00 95.44 272 GLU A N 1
ATOM 2118 C CA . GLU A 1 272 ? 13.628 12.741 10.591 1.00 95.44 272 GLU A CA 1
ATOM 2119 C C . GLU A 1 272 ? 12.292 13.403 10.928 1.00 95.44 272 GLU A C 1
ATOM 2121 O O . GLU A 1 272 ? 11.390 12.741 11.431 1.00 95.44 272 GLU A O 1
ATOM 2126 N N . ASN A 1 273 ? 12.135 14.704 10.673 1.00 95.06 273 ASN A N 1
ATOM 2127 C CA . ASN A 1 273 ? 10.872 15.408 10.868 1.00 95.06 273 ASN A CA 1
ATOM 2128 C C . ASN A 1 273 ? 10.043 15.558 9.592 1.00 95.06 273 ASN A C 1
ATOM 2130 O O . ASN A 1 273 ? 8.867 15.910 9.697 1.00 95.06 273 ASN A O 1
ATOM 2134 N N . ALA A 1 274 ? 10.624 15.266 8.430 1.00 95.75 274 ALA A N 1
ATOM 2135 C CA . ALA A 1 274 ? 9.957 15.312 7.136 1.00 95.75 274 ALA A CA 1
ATOM 2136 C C . ALA A 1 274 ? 9.489 13.927 6.681 1.00 95.75 274 ALA A C 1
ATOM 2138 O O . ALA A 1 274 ? 9.846 12.911 7.274 1.00 95.75 274 ALA A O 1
ATOM 2139 N N . ALA A 1 275 ? 8.686 13.890 5.621 1.00 95.94 275 ALA A N 1
ATOM 2140 C CA . ALA A 1 275 ? 8.219 12.652 5.014 1.00 95.94 275 ALA A CA 1
ATOM 2141 C C . ALA A 1 275 ? 9.376 11.772 4.530 1.00 95.94 275 ALA A C 1
ATOM 2143 O O . ALA A 1 275 ? 10.358 12.261 3.965 1.00 95.94 275 ALA A O 1
ATOM 2144 N N . PHE A 1 276 ? 9.231 10.469 4.749 1.00 94.44 276 PHE A N 1
ATOM 2145 C CA . PHE A 1 276 ? 10.052 9.449 4.113 1.00 94.44 276 PHE A CA 1
ATOM 2146 C C . PHE A 1 276 ? 9.898 9.536 2.591 1.00 94.44 276 PHE A C 1
ATOM 2148 O O . PHE A 1 276 ? 8.773 9.594 2.096 1.00 94.44 276 PHE A O 1
ATOM 2155 N N . ALA A 1 277 ? 11.017 9.525 1.867 1.00 93.25 277 ALA A N 1
ATOM 2156 C CA . ALA A 1 277 ? 11.042 9.668 0.410 1.00 93.25 277 ALA A CA 1
ATOM 2157 C C . ALA A 1 277 ? 12.138 8.789 -0.211 1.00 93.25 277 ALA A C 1
ATOM 2159 O O . ALA A 1 277 ? 13.032 9.283 -0.891 1.00 93.25 277 ALA A O 1
ATOM 2160 N N . GLY A 1 278 ? 12.142 7.491 0.110 1.00 91.19 278 GLY A N 1
ATOM 2161 C CA . GLY A 1 278 ? 13.108 6.548 -0.458 1.00 91.19 278 GLY A CA 1
ATOM 2162 C C . GLY A 1 278 ? 14.558 6.990 -0.240 1.00 91.19 278 GLY A C 1
ATOM 2163 O O . GLY A 1 278 ? 14.948 7.369 0.866 1.00 91.19 278 GLY A O 1
ATOM 2164 N N . THR A 1 279 ? 15.351 6.972 -1.308 1.00 91.00 279 THR A N 1
ATOM 2165 C CA . THR A 1 279 ? 16.759 7.400 -1.300 1.00 91.00 279 THR A CA 1
ATOM 2166 C C . THR A 1 279 ? 16.948 8.917 -1.126 1.00 91.00 279 THR A C 1
ATOM 2168 O O . THR A 1 279 ? 18.033 9.355 -0.736 1.00 91.00 279 THR A O 1
ATOM 2171 N N . GLU A 1 280 ? 15.912 9.736 -1.347 1.00 93.38 280 GLU A N 1
ATOM 2172 C CA . GLU A 1 280 ? 15.969 11.193 -1.163 1.00 93.38 280 GLU A CA 1
ATOM 2173 C C . GLU A 1 280 ? 15.857 11.620 0.303 1.00 93.38 280 GLU A C 1
ATOM 2175 O O . GLU A 1 280 ? 16.512 12.581 0.717 1.00 93.38 280 GLU A O 1
ATOM 2180 N N . ASN A 1 281 ? 15.057 10.908 1.099 1.00 95.12 281 ASN A N 1
ATOM 2181 C CA . ASN A 1 281 ? 14.989 11.092 2.547 1.00 95.12 281 ASN A CA 1
ATOM 2182 C C . ASN A 1 281 ? 14.769 9.747 3.264 1.00 95.12 281 ASN A C 1
ATOM 2184 O O . ASN A 1 281 ? 13.645 9.456 3.699 1.00 95.12 281 ASN A O 1
ATOM 2188 N N . PRO A 1 282 ? 15.828 8.931 3.421 1.00 94.06 282 PRO A N 1
ATOM 2189 C CA . PRO A 1 282 ? 15.714 7.599 4.010 1.00 94.06 282 PRO A CA 1
ATOM 2190 C C . PRO A 1 282 ? 15.434 7.630 5.519 1.00 94.06 282 PRO A C 1
ATOM 2192 O O . PRO A 1 282 ? 14.994 6.632 6.082 1.00 94.06 282 PRO A O 1
ATOM 2195 N N . LEU A 1 283 ? 15.673 8.762 6.191 1.00 94.94 283 LEU A N 1
ATOM 2196 C CA . LEU A 1 283 ? 15.428 8.928 7.629 1.00 94.94 283 LEU A CA 1
ATOM 2197 C C . LEU A 1 283 ? 14.051 9.526 7.946 1.00 94.94 283 LEU A C 1
ATOM 2199 O O . LEU A 1 283 ? 13.722 9.708 9.117 1.00 94.94 283 LEU A O 1
ATOM 2203 N N . GLY A 1 284 ? 13.257 9.860 6.927 1.00 94.88 284 GLY A N 1
ATOM 2204 C CA . GLY A 1 284 ? 11.976 10.529 7.113 1.00 94.88 284 GLY A CA 1
ATOM 2205 C C . GLY A 1 284 ? 10.918 9.682 7.824 1.00 94.88 284 GLY A C 1
ATOM 2206 O O . GLY A 1 284 ? 10.981 8.453 7.896 1.00 94.88 284 GLY A O 1
ATOM 2207 N N . LYS A 1 285 ? 9.882 10.360 8.320 1.00 95.31 285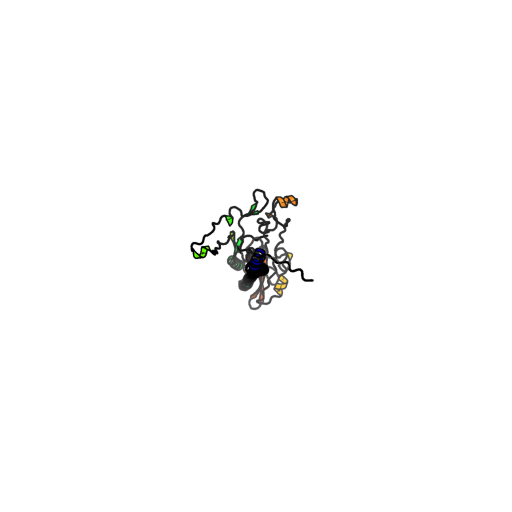 LYS A N 1
ATOM 2208 C CA . LYS A 1 285 ? 8.683 9.742 8.892 1.00 95.31 285 LYS A CA 1
ATOM 2209 C C . LYS A 1 285 ? 7.882 9.073 7.785 1.00 95.31 285 LYS A C 1
ATOM 2211 O O . LYS A 1 285 ? 7.444 9.725 6.836 1.00 95.31 285 LYS A O 1
ATOM 2216 N N . ARG A 1 286 ? 7.660 7.769 7.917 1.00 93.56 286 ARG A N 1
ATOM 2217 C CA . ARG A 1 286 ? 6.783 7.024 7.011 1.00 93.56 286 ARG A CA 1
ATOM 2218 C C . ARG A 1 286 ? 5.329 7.413 7.233 1.00 93.56 286 ARG A C 1
ATOM 2220 O O . ARG A 1 286 ? 4.914 7.693 8.358 1.00 93.56 286 ARG A O 1
ATOM 2227 N N . PHE A 1 287 ? 4.564 7.411 6.149 1.00 94.81 287 PHE A N 1
ATOM 2228 C CA . PHE A 1 287 ? 3.116 7.516 6.227 1.00 94.81 287 PHE A CA 1
ATOM 2229 C C . PHE A 1 287 ? 2.563 6.314 6.998 1.00 94.81 287 PHE A C 1
ATOM 2231 O O . PHE A 1 287 ? 2.913 5.176 6.703 1.00 94.81 287 PHE A O 1
ATOM 2238 N N . GLN A 1 288 ? 1.701 6.580 7.975 1.00 94.81 288 GLN A N 1
ATOM 2239 C CA . GLN A 1 288 ? 1.017 5.555 8.755 1.00 94.81 288 GLN A CA 1
ATOM 2240 C C . GLN A 1 288 ? -0.484 5.741 8.578 1.00 94.81 288 GLN A C 1
ATOM 2242 O O . GLN A 1 288 ? -1.032 6.808 8.876 1.00 94.81 288 GLN A O 1
ATOM 2247 N N . GLY A 1 289 ? -1.140 4.696 8.089 1.00 96.38 289 GLY A N 1
ATOM 2248 C CA . GLY A 1 289 ? -2.563 4.719 7.798 1.00 96.38 289 GLY A CA 1
ATOM 2249 C C . GLY A 1 289 ? -3.237 3.388 8.078 1.00 96.38 289 GLY A C 1
ATOM 2250 O O . GLY A 1 289 ? -2.588 2.374 8.350 1.00 96.38 289 GLY A O 1
ATOM 2251 N N . ILE A 1 290 ? -4.561 3.414 7.998 1.00 98.12 290 ILE A N 1
ATOM 2252 C CA . ILE A 1 290 ? -5.409 2.239 8.112 1.00 98.12 290 ILE A CA 1
ATOM 2253 C C . ILE A 1 290 ? -6.369 2.137 6.938 1.00 98.12 290 ILE A C 1
ATOM 2255 O O . ILE A 1 290 ? -6.736 3.139 6.324 1.00 98.12 290 ILE A O 1
ATOM 2259 N N . VAL A 1 291 ? -6.826 0.917 6.692 1.00 98.44 291 VAL A N 1
ATOM 2260 C CA . VAL A 1 291 ? -8.025 0.639 5.900 1.00 98.44 291 VAL A CA 1
ATOM 2261 C C . VAL A 1 291 ? -8.967 -0.169 6.788 1.00 98.44 291 VAL A C 1
ATOM 2263 O O . VAL A 1 291 ? -8.557 -1.162 7.390 1.00 98.44 291 VAL A O 1
ATOM 2266 N N . ARG A 1 292 ? -10.215 0.271 6.946 1.00 98.38 292 ARG A N 1
ATOM 2267 C CA . ARG A 1 292 ? -11.154 -0.330 7.895 1.00 98.38 292 ARG A CA 1
ATOM 2268 C C . ARG A 1 292 ? -12.105 -1.286 7.195 1.00 98.38 292 ARG A C 1
ATOM 2270 O O . ARG A 1 292 ? -12.875 -0.867 6.337 1.00 98.38 292 ARG A O 1
ATOM 2277 N N . TRP A 1 293 ? -12.104 -2.534 7.649 1.00 98.69 293 TRP A N 1
ATOM 2278 C CA . TRP A 1 293 ? -13.141 -3.513 7.341 1.00 98.69 293 TRP A CA 1
ATOM 2279 C C . TRP A 1 293 ? -14.198 -3.497 8.428 1.00 98.69 293 TRP A C 1
ATOM 2281 O O . TRP A 1 293 ? -13.877 -3.349 9.609 1.00 98.69 293 TRP A O 1
ATOM 2291 N N . ALA A 1 294 ? -15.451 -3.698 8.043 1.00 98.62 294 ALA A N 1
ATOM 2292 C CA . ALA A 1 294 ? -16.535 -3.893 8.986 1.00 98.62 294 ALA A CA 1
ATOM 2293 C C . ALA A 1 294 ? -17.624 -4.801 8.420 1.00 98.62 294 ALA A C 1
ATOM 2295 O O . ALA A 1 294 ? -17.887 -4.796 7.221 1.00 98.62 294 ALA A O 1
ATOM 2296 N N . THR A 1 295 ? -18.282 -5.559 9.292 1.00 98.56 295 THR A N 1
ATOM 2297 C CA . THR A 1 295 ? -19.420 -6.409 8.920 1.00 98.56 295 THR A CA 1
ATOM 2298 C C . THR A 1 295 ? -20.405 -6.525 10.090 1.00 98.56 295 THR A C 1
ATOM 2300 O O . THR A 1 295 ? -19.987 -6.427 11.253 1.00 98.56 295 THR A O 1
ATOM 2303 N N . PRO A 1 296 ? -21.710 -6.740 9.835 1.00 98.31 296 PRO A N 1
ATOM 2304 C CA . PRO A 1 296 ? -22.684 -7.014 10.887 1.00 98.31 296 PRO A CA 1
ATOM 2305 C C . PRO A 1 296 ? -22.369 -8.298 11.662 1.00 98.31 296 PRO A C 1
ATOM 2307 O O . PRO A 1 296 ? -22.016 -9.319 11.072 1.00 98.31 296 PRO A O 1
ATOM 2310 N N . VAL A 1 297 ? -22.567 -8.264 12.980 1.00 98.00 297 VAL A N 1
ATOM 2311 C CA . VAL A 1 297 ? -22.560 -9.450 13.849 1.00 98.00 297 VAL A CA 1
ATOM 2312 C C . VAL A 1 297 ? -24.002 -9.868 14.093 1.00 98.00 297 VAL A C 1
ATOM 2314 O O . VAL A 1 297 ? -24.800 -9.082 14.611 1.00 98.00 297 VAL A O 1
ATOM 2317 N N . VAL A 1 298 ? -24.340 -11.106 13.733 1.00 95.75 298 VAL A N 1
ATOM 2318 C CA . VAL A 1 298 ? -25.708 -11.629 13.821 1.00 95.75 298 VAL A CA 1
ATOM 2319 C C . VAL A 1 298 ? -25.802 -12.719 14.878 1.00 95.75 298 VAL A C 1
ATOM 2321 O O . VAL A 1 298 ? -25.051 -13.694 14.861 1.00 95.75 298 VAL A O 1
ATOM 2324 N N . ARG A 1 299 ? -26.773 -12.582 15.782 1.00 94.38 299 ARG A N 1
ATOM 2325 C CA . ARG A 1 299 ? -27.154 -13.605 16.761 1.00 94.38 299 ARG A CA 1
ATOM 2326 C C . ARG A 1 299 ? -28.649 -13.862 16.627 1.00 94.38 299 ARG A C 1
ATOM 2328 O O . ARG A 1 299 ? -29.429 -12.925 16.482 1.00 94.38 299 ARG A O 1
ATOM 2335 N N . THR A 1 300 ? -29.045 -15.135 16.598 1.00 91.19 300 THR A N 1
ATOM 2336 C CA . THR A 1 300 ? -30.461 -15.546 16.471 1.00 91.19 300 THR A CA 1
ATOM 2337 C C . THR A 1 300 ? -31.221 -14.839 15.329 1.00 91.19 300 THR A C 1
ATOM 2339 O O . THR A 1 300 ? -32.378 -14.466 15.484 1.00 91.19 300 THR A O 1
ATOM 2342 N N . GLY A 1 301 ? -30.561 -14.606 14.187 1.00 90.25 301 GLY A N 1
ATOM 2343 C CA . GLY A 1 301 ? -31.159 -13.937 13.021 1.00 90.25 301 GLY A CA 1
ATOM 2344 C C . GLY A 1 301 ? -31.261 -12.406 13.095 1.00 90.25 301 GLY A C 1
ATOM 2345 O O . GLY A 1 301 ? -31.766 -11.808 12.150 1.00 90.25 301 GLY A O 1
ATOM 2346 N N . GLN A 1 302 ? -30.774 -11.759 14.160 1.00 93.94 302 GLN A N 1
ATOM 2347 C CA . GLN A 1 302 ? -30.768 -10.299 14.297 1.00 93.94 302 GLN A CA 1
ATOM 2348 C C . GLN A 1 302 ? -29.348 -9.744 14.397 1.00 93.94 302 GLN A C 1
ATOM 2350 O O . GLN A 1 302 ? -28.485 -10.319 15.063 1.00 93.94 302 GLN A O 1
ATOM 2355 N N . THR A 1 303 ? -29.111 -8.604 13.749 1.00 96.69 303 THR A N 1
ATOM 2356 C CA . THR A 1 303 ? -27.865 -7.847 13.901 1.00 96.69 303 THR A CA 1
ATOM 2357 C C . THR A 1 303 ? -27.817 -7.217 15.289 1.00 96.69 303 THR A C 1
ATOM 2359 O O . THR A 1 303 ? -28.691 -6.429 15.639 1.00 96.69 303 THR A O 1
ATOM 2362 N N . ILE A 1 304 ? -26.785 -7.540 16.066 1.00 96.88 304 ILE A N 1
ATOM 2363 C CA . ILE A 1 304 ? -26.580 -7.005 17.425 1.00 96.88 304 ILE A CA 1
ATOM 2364 C C . ILE A 1 304 ? -25.563 -5.853 17.471 1.00 96.88 304 ILE A C 1
ATOM 2366 O O . ILE A 1 304 ? -25.388 -5.210 18.503 1.00 96.88 304 ILE A O 1
ATOM 2370 N N . GLY A 1 305 ? -24.884 -5.597 16.354 1.00 98.00 305 GLY A N 1
ATOM 2371 C CA . GLY A 1 305 ? -23.835 -4.595 16.203 1.00 98.00 305 GLY A CA 1
ATOM 2372 C C . GLY A 1 305 ? -22.945 -4.929 15.010 1.00 98.00 305 GLY A C 1
ATOM 2373 O O . GLY A 1 305 ? -23.303 -5.758 14.169 1.00 98.00 305 GLY A O 1
ATOM 2374 N N . TRP A 1 306 ? -21.766 -4.322 14.960 1.00 98.62 306 TRP A N 1
ATOM 2375 C CA . TRP A 1 306 ? -20.771 -4.546 13.913 1.00 98.62 306 TRP A CA 1
ATOM 2376 C C . TRP A 1 306 ? -19.414 -4.834 14.525 1.00 98.62 306 TRP A C 1
ATOM 2378 O O . TRP 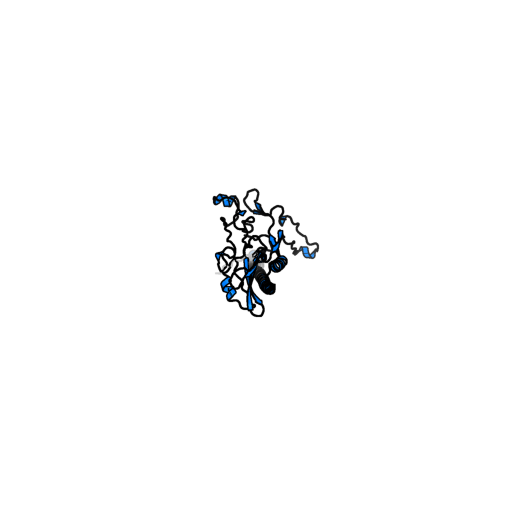A 1 306 ? -19.027 -4.216 15.514 1.00 98.62 306 TRP A O 1
ATOM 2388 N N . VAL A 1 307 ? -18.670 -5.740 13.909 1.00 98.62 307 VAL A N 1
ATOM 2389 C CA . VAL A 1 307 ? -17.245 -5.899 14.190 1.00 98.62 307 VAL A CA 1
ATOM 2390 C C . VAL A 1 307 ? -16.465 -5.115 13.146 1.00 98.62 307 VAL A C 1
ATOM 2392 O O . VAL A 1 307 ? -16.867 -5.062 11.983 1.00 98.62 307 VAL A O 1
ATOM 2395 N N . THR A 1 308 ? -15.370 -4.485 13.560 1.00 98.56 308 THR A N 1
ATOM 2396 C CA . THR A 1 308 ? -14.468 -3.751 12.673 1.00 98.56 308 THR A CA 1
ATOM 2397 C C . THR A 1 308 ? -13.024 -4.179 12.896 1.00 98.56 308 THR A C 1
ATOM 2399 O O . THR A 1 308 ? -12.635 -4.492 14.024 1.00 98.56 308 THR A O 1
ATOM 2402 N N . LEU A 1 309 ? -12.241 -4.171 11.820 1.00 98.69 309 LEU A N 1
ATOM 2403 C CA . LEU A 1 309 ? -10.805 -4.422 11.813 1.00 98.69 309 LEU A CA 1
ATOM 2404 C C . LEU A 1 309 ? -10.103 -3.258 11.111 1.00 98.69 309 LEU A C 1
ATOM 2406 O O . LEU A 1 309 ? -10.465 -2.907 9.989 1.00 98.69 309 LEU A O 1
ATOM 2410 N N . ALA A 1 310 ? -9.097 -2.670 11.754 1.00 98.56 310 ALA A N 1
ATOM 2411 C CA . ALA A 1 310 ? -8.277 -1.615 11.162 1.00 98.56 310 ALA A CA 1
ATOM 2412 C C . ALA A 1 310 ? -6.991 -2.224 10.588 1.00 98.56 310 ALA A C 1
ATOM 2414 O O . ALA A 1 310 ? -6.042 -2.470 11.332 1.00 98.56 310 ALA A O 1
ATOM 2415 N N . LEU A 1 311 ? -6.964 -2.506 9.284 1.00 98.69 311 LEU A N 1
ATOM 2416 C CA . LEU A 1 311 ? -5.790 -3.037 8.586 1.00 98.69 311 LEU A CA 1
ATOM 2417 C C . LEU A 1 311 ? -4.640 -2.038 8.678 1.00 98.69 311 LEU A C 1
ATOM 2419 O O . LEU A 1 311 ? -4.827 -0.869 8.357 1.00 98.69 311 LEU A O 1
ATOM 2423 N N . ASN A 1 312 ? -3.454 -2.503 9.062 1.00 98.12 312 ASN A N 1
ATOM 2424 C CA . ASN A 1 312 ? -2.237 -1.711 8.969 1.00 98.12 312 ASN A CA 1
ATOM 2425 C C . ASN A 1 312 ? -1.856 -1.532 7.490 1.00 98.12 312 ASN A C 1
ATOM 2427 O O . ASN A 1 312 ? -1.539 -2.510 6.808 1.00 98.12 312 ASN A O 1
ATOM 2431 N N . HIS A 1 313 ? -1.887 -0.287 7.009 1.00 97.12 313 HIS A N 1
ATOM 2432 C CA . HIS A 1 313 ? -1.607 0.050 5.613 1.00 97.12 313 HIS A CA 1
ATOM 2433 C C . HIS A 1 313 ? -0.191 -0.338 5.166 1.00 97.12 313 HIS A C 1
ATOM 2435 O O . HIS A 1 313 ? 0.008 -0.601 3.982 1.00 97.12 313 HIS A O 1
ATOM 2441 N N . ASP A 1 314 ? 0.768 -0.452 6.092 1.00 95.75 314 ASP A N 1
ATOM 2442 C CA . ASP A 1 314 ? 2.132 -0.885 5.772 1.00 95.75 314 ASP A CA 1
ATOM 2443 C C . ASP A 1 314 ? 2.131 -2.195 4.969 1.00 95.75 314 ASP A C 1
ATOM 2445 O O . ASP A 1 314 ? 2.828 -2.291 3.967 1.00 95.75 314 ASP A O 1
ATOM 2449 N N . HIS A 1 315 ? 1.269 -3.162 5.314 1.00 97.31 315 HIS A N 1
ATOM 2450 C CA . HIS A 1 315 ? 1.189 -4.451 4.606 1.00 97.31 315 HIS A CA 1
ATOM 2451 C C . HIS A 1 315 ? 0.695 -4.345 3.163 1.00 97.31 315 HIS A C 1
ATOM 2453 O O . HIS A 1 315 ? 0.946 -5.256 2.374 1.00 97.31 315 HIS A O 1
ATOM 2459 N N . LEU A 1 316 ? -0.037 -3.281 2.824 1.00 95.50 316 LEU A N 1
ATOM 2460 C CA . LEU A 1 316 ? -0.437 -3.002 1.446 1.00 95.50 316 LEU A CA 1
ATOM 2461 C C . LEU A 1 316 ? 0.748 -2.437 0.656 1.00 95.50 316 LEU A C 1
ATOM 2463 O O . LEU A 1 316 ? 0.970 -2.842 -0.484 1.00 95.50 316 LEU A O 1
ATOM 2467 N N . MET A 1 317 ? 1.539 -1.566 1.287 1.00 93.81 317 MET A N 1
ATOM 2468 C CA . MET A 1 317 ? 2.721 -0.961 0.671 1.00 93.81 317 MET A CA 1
ATOM 2469 C C . MET A 1 317 ? 3.843 -1.969 0.418 1.00 93.81 317 MET A C 1
ATOM 2471 O O . MET A 1 317 ? 4.546 -1.834 -0.577 1.00 93.81 317 MET A O 1
ATOM 2475 N N . GLU A 1 318 ? 3.960 -3.038 1.216 1.00 93.69 318 GLU A N 1
ATOM 2476 C CA . GLU A 1 318 ? 4.950 -4.108 0.982 1.00 93.69 318 GLU A CA 1
ATOM 2477 C C . GLU A 1 318 ? 4.841 -4.754 -0.417 1.00 93.69 318 GLU A C 1
ATOM 2479 O O . GLU A 1 318 ? 5.799 -5.351 -0.905 1.00 93.69 318 GLU A O 1
ATOM 2484 N N . PHE A 1 319 ? 3.690 -4.653 -1.094 1.00 93.38 319 PHE A N 1
ATOM 2485 C CA . PHE A 1 319 ? 3.537 -5.172 -2.457 1.00 93.38 319 PHE A CA 1
ATOM 2486 C C . PHE A 1 319 ? 4.180 -4.284 -3.526 1.00 93.38 319 PHE A C 1
ATOM 2488 O O . PHE A 1 319 ? 4.447 -4.772 -4.623 1.00 93.38 319 PHE A O 1
ATOM 2495 N N . THR A 1 320 ? 4.409 -3.002 -3.239 1.00 90.12 320 THR A N 1
ATOM 2496 C CA . THR A 1 320 ? 4.861 -2.010 -4.225 1.00 90.12 320 THR A CA 1
ATOM 2497 C C . THR A 1 320 ? 6.177 -1.342 -3.851 1.00 90.12 320 THR A C 1
ATOM 2499 O O . THR A 1 320 ? 6.989 -1.114 -4.742 1.00 90.12 320 THR A O 1
ATOM 2502 N N . ASP A 1 321 ? 6.429 -1.092 -2.561 1.00 88.81 321 ASP A N 1
ATOM 2503 C CA . ASP A 1 321 ? 7.602 -0.354 -2.053 1.00 88.81 321 ASP A CA 1
ATOM 2504 C C . ASP A 1 321 ? 8.939 -0.992 -2.436 1.00 88.81 321 ASP A C 1
ATOM 2506 O O . ASP A 1 321 ? 9.977 -0.329 -2.441 1.00 88.81 321 ASP A O 1
ATOM 2510 N N . HIS A 1 322 ? 8.915 -2.286 -2.749 1.00 87.06 322 HIS A N 1
ATOM 2511 C CA . HIS A 1 322 ? 10.111 -3.064 -3.015 1.00 87.06 322 HIS A CA 1
ATOM 2512 C C . HIS A 1 322 ? 10.339 -3.357 -4.487 1.00 87.06 322 HIS A C 1
ATOM 2514 O O . HIS A 1 322 ? 11.320 -4.019 -4.789 1.00 87.06 322 HIS A O 1
ATOM 2520 N N . ILE A 1 323 ? 9.473 -2.922 -5.404 1.00 86.44 323 ILE A N 1
ATOM 2521 C CA . ILE A 1 323 ? 9.591 -3.264 -6.826 1.00 86.44 323 ILE A CA 1
ATOM 2522 C C . ILE A 1 323 ? 10.475 -2.243 -7.550 1.00 86.44 323 ILE A C 1
ATOM 2524 O O . ILE A 1 323 ? 10.192 -1.050 -7.541 1.00 86.44 323 ILE A O 1
ATOM 2528 N N . LEU A 1 324 ? 11.503 -2.725 -8.253 1.00 81.88 324 LEU A N 1
ATOM 2529 C CA . LEU A 1 324 ? 12.340 -1.923 -9.146 1.00 81.88 324 LEU A CA 1
ATOM 2530 C C . LEU A 1 324 ? 12.108 -2.301 -10.617 1.00 81.88 324 LEU A C 1
ATOM 2532 O O . LEU A 1 324 ? 12.146 -3.489 -10.952 1.00 81.88 324 LEU A O 1
ATOM 2536 N N . PRO A 1 325 ? 11.982 -1.324 -11.535 1.00 74.88 325 PRO A N 1
ATOM 2537 C CA . PRO A 1 325 ? 11.870 -1.572 -12.973 1.00 74.88 325 PRO A CA 1
ATOM 2538 C C . PRO A 1 325 ? 13.236 -1.871 -13.628 1.00 74.88 325 PRO A C 1
ATOM 2540 O O . PRO A 1 325 ? 13.473 -1.521 -14.781 1.00 74.88 325 PRO A O 1
ATOM 2543 N N . THR A 1 326 ? 14.162 -2.498 -12.897 1.00 75.94 326 THR A N 1
ATOM 2544 C CA . THR A 1 326 ? 15.528 -2.812 -13.346 1.00 75.94 326 THR A CA 1
ATOM 2545 C C . THR A 1 326 ? 15.793 -4.319 -13.298 1.00 75.94 326 THR A C 1
ATOM 2547 O O . THR A 1 326 ? 14.964 -5.109 -12.835 1.00 75.94 326 THR A O 1
ATOM 2550 N N . SER A 1 327 ? 16.976 -4.749 -13.754 1.00 70.88 327 SER A N 1
ATOM 2551 C CA . SER A 1 327 ? 17.425 -6.149 -13.659 1.00 70.88 327 SER A CA 1
ATOM 2552 C C . SER A 1 327 ? 17.386 -6.706 -12.237 1.00 70.88 327 SER A C 1
ATOM 2554 O O . SER A 1 327 ? 17.237 -7.916 -12.053 1.00 70.88 327 SER A O 1
ATOM 2556 N N . ASP A 1 328 ? 17.501 -5.818 -11.256 1.00 71.81 328 ASP A N 1
ATOM 2557 C CA . ASP A 1 328 ? 17.583 -6.152 -9.845 1.00 71.81 328 ASP A CA 1
ATOM 2558 C C . ASP A 1 328 ? 16.227 -6.531 -9.256 1.00 71.81 328 ASP A C 1
ATOM 2560 O O . ASP A 1 328 ? 16.181 -7.314 -8.309 1.00 71.81 328 ASP A O 1
ATOM 2564 N N . ARG A 1 329 ? 15.136 -6.042 -9.869 1.00 75.38 329 ARG A N 1
ATOM 2565 C CA . ARG A 1 329 ? 13.713 -6.313 -9.579 1.00 75.38 329 ARG A CA 1
ATOM 2566 C C . ARG A 1 329 ? 13.216 -5.911 -8.197 1.00 75.38 329 ARG A C 1
ATOM 2568 O O . ARG A 1 329 ? 12.064 -5.503 -8.100 1.00 75.38 329 ARG A O 1
ATOM 2575 N N . TYR A 1 330 ? 14.048 -6.040 -7.166 1.00 82.88 330 TYR A N 1
ATOM 2576 C CA . TYR A 1 330 ? 13.696 -5.749 -5.789 1.00 82.88 330 TYR A CA 1
ATOM 2577 C C . TYR A 1 330 ? 14.754 -4.927 -5.053 1.00 82.88 330 TYR A C 1
ATOM 2579 O O . TYR A 1 330 ? 15.960 -5.102 -5.266 1.00 82.88 330 TYR A O 1
ATOM 2587 N N . SER A 1 331 ? 14.279 -4.055 -4.163 1.00 83.56 331 SER A N 1
ATOM 2588 C CA . SER A 1 331 ? 15.097 -3.276 -3.234 1.00 83.56 331 SER A CA 1
ATOM 2589 C C . SER A 1 331 ? 14.378 -3.084 -1.895 1.00 83.56 331 SER A C 1
ATOM 2591 O O . SER A 1 331 ? 13.166 -2.874 -1.871 1.00 83.56 331 SER A O 1
ATOM 2593 N N . PRO A 1 332 ? 15.100 -3.101 -0.762 1.00 83.31 332 PRO A N 1
ATOM 2594 C CA . PRO A 1 332 ? 14.509 -2.824 0.545 1.00 83.31 332 PRO A CA 1
ATOM 2595 C C . PRO A 1 332 ? 14.152 -1.339 0.746 1.00 83.31 332 PRO A C 1
ATOM 2597 O O . PRO A 1 332 ? 13.514 -0.988 1.740 1.00 83.31 332 PRO A O 1
ATOM 2600 N N . ILE A 1 333 ? 14.561 -0.463 -0.178 1.00 85.88 333 ILE A N 1
ATOM 2601 C CA . ILE A 1 333 ? 14.170 0.946 -0.236 1.00 85.88 333 ILE A CA 1
ATOM 2602 C C . ILE A 1 333 ? 13.666 1.300 -1.639 1.00 85.88 333 ILE A C 1
ATOM 2604 O O . ILE A 1 333 ? 14.273 0.893 -2.632 1.00 85.88 333 ILE A O 1
ATOM 2608 N N . ALA A 1 334 ? 12.583 2.069 -1.716 1.00 80.94 334 ALA A N 1
ATOM 2609 C CA . ALA A 1 334 ? 12.115 2.622 -2.979 1.00 80.94 334 ALA A CA 1
ATOM 2610 C C . ALA A 1 334 ? 13.149 3.603 -3.558 1.00 80.94 334 ALA A C 1
ATOM 2612 O O . ALA A 1 334 ? 13.806 4.336 -2.808 1.00 80.94 334 ALA A O 1
ATOM 2613 N N . ASP A 1 335 ? 13.268 3.613 -4.885 1.00 68.69 335 ASP A N 1
ATOM 2614 C CA . ASP A 1 335 ? 13.874 4.743 -5.587 1.00 68.69 335 ASP A CA 1
ATOM 2615 C C . ASP A 1 335 ? 12.900 5.932 -5.525 1.00 68.69 335 ASP A C 1
ATOM 2617 O O . ASP A 1 335 ? 11.689 5.713 -5.439 1.00 68.69 335 ASP A O 1
ATOM 2621 N N . ALA A 1 336 ? 13.430 7.152 -5.439 1.00 55.94 336 ALA A N 1
ATOM 2622 C CA . ALA A 1 336 ? 12.655 8.340 -5.069 1.00 55.94 336 ALA A CA 1
ATOM 2623 C C . ALA A 1 336 ? 11.579 8.751 -6.085 1.00 55.94 336 ALA A C 1
ATOM 2625 O O . ALA A 1 336 ? 11.826 8.627 -7.308 1.00 55.94 336 ALA A O 1
#

Sequence (336 aa):
MTLHHRVGIRAKLILIFVLIKVIPLLLLAGFAWKAQLWLAAQVSENVIGMTRNMRETAEIVANSTTGAATKALDDAARESLERLTTDTARAVAAFLYDRDRDIQSAALIEPSEEAFRRFLAERTRAVQRHQPWVLTPDGAKWIPGPEATPRYDRPTVLPTIPDNRRNFNYRPPAEDGIVSQAPLFLEMTFVGLDGREKVKVTASPLMSPQLRDVSVRENTFIKAETYFPALKALKPGEIYVSDVIGAYVSTPIIGPFTPKTAAAKGIAFAPENAAFAGTENPLGKRFQGIVRWATPVVRTGQTIGWVTLALNHDHLMEFTDHILPTSDRYSPIADA

Secondary structure (DSSP, 8-state):
--------HHHHHHHHHIIIIIHHHHHHHHHHHHHHHHHHHHHHHHHHHHHHHHHHHHHHHHHHHHHHHHHHHHHHHHHHHHHHHHHHHHHHHHHHHHHHHHHHHHHHS-S-HHHHHHHHHT-EEEEEEPPPEEE-TTSS-EEE-TTS--GGGSPPPPPSSGGGGGS----PPP---EEEEEESEEEEEEEETTSBEEEEEESSTTS--S--BTTSGGGSGGGT---HHHHHHPPTT--EEPPPEE-----S-SS---HHHHHHTT----GGGSBPBTTTBTTSBPP-EEEEEEEEEEETTEEEEEEEEEEETHHHHTTTTTB-SSTT-B-SS---

Radius of gyration: 43.15 Å; chains: 1; bounding box: 95×54×145 Å

pLDDT: mean 90.37, std 10.54, range [37.75, 98.69]